Protein AF-A0AAV1QAK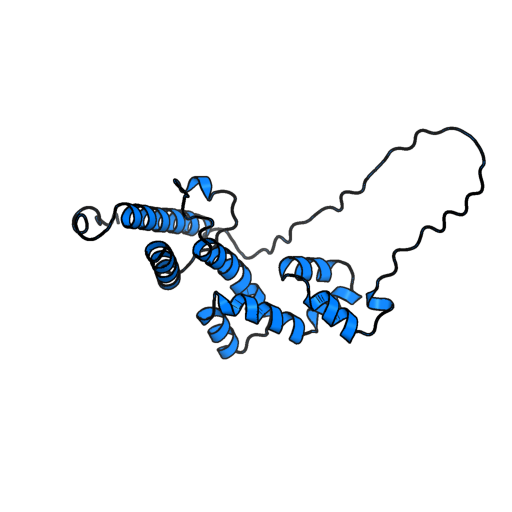5-F1 (afdb_monomer)

Organism: Scomber scombrus (NCBI:txid13677)

pLDDT: mean 75.89, std 22.04, range [30.86, 97.56]

Secondary structure (DSSP, 8-state):
-----SSS-TTTS-HHHHHHHHHHHHHHHHHHHHTTS-----------------PPPP----------------HHHHS-HHHHHHHHHTS-HHHHHHHTTT-HHHHHHHHH-HHHHHHHHHHHHTT-HHHHHHHHHTT--HHHHHHHHHHHHHHHHHHHTTTTTT--SSGGGTTS------HHHHHHHHHHHH--

Solvent-accessible surface area (backbone atoms only — not comparable to full-atom values): 12438 Å² total; per-residue (Å²): 134,87,79,88,79,85,82,85,58,90,87,79,58,55,75,64,54,51,50,49,54,50,49,50,51,50,52,53,51,58,51,55,70,55,63,83,73,65,76,90,71,80,75,68,79,81,73,70,81,83,73,85,80,76,84,79,80,92,83,89,83,94,74,94,71,84,72,76,73,72,72,81,72,60,61,70,81,78,41,60,65,73,58,42,51,52,59,54,56,76,45,53,75,68,55,42,60,50,47,39,68,72,45,69,69,46,23,51,60,57,71,72,32,61,66,54,29,41,58,55,31,54,63,41,29,78,69,33,41,72,62,45,53,47,37,51,73,74,65,52,52,44,55,58,42,31,65,74,43,45,63,54,27,53,44,52,48,37,52,69,70,47,77,55,74,77,65,88,53,71,71,80,52,59,93,56,86,75,65,90,73,55,74,69,57,49,50,54,44,52,49,59,63,70,76,105

Foldseek 3Di:
DDDPPDPDCPPPDDPLLVQLVVLLVVLQVVQVVVVVDDDPPPPPPPPDPPPPDDDDDDDDDDDPDPPPVPPPDDVLVVDDLVVVLVVLLPDAPVVLVVQLPPDVSSVCSSVVDLVSLQSNLVVLCVQVVVQLVVCVVVVH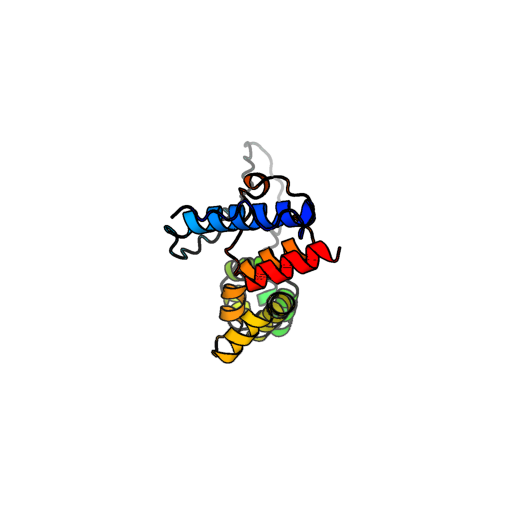RSNVSCVVRVLVSVQLVCLLVCVCLPPNDCVVCPPPSDHNDDPVSSVVSSVSSVVD

Sequence (196 aa):
MNISFHCSLQGIYTPKQWYYMKLFQTVGVIMQHDSARTMPVFVLCKGKPFLISAHHNEDDDDDDDDYDEANPHNFAEALPEEMSVKIFGELDAESLCSASRTCKLWHDIIEESEQLWRSQCLLVRAVCQREVDRDRIDGLSWKVTLVRNYSRSCVKRDWLRGRYSHVSSAEELMGRKMVPLDAETWGEILQAELDR

Structure (mmCIF, N/CA/C/O backbone):
data_AF-A0AAV1QAK5-F1
#
_entry.id   AF-A0AAV1QAK5-F1
#
loop_
_atom_site.group_PDB
_atom_site.id
_atom_site.type_symbol
_atom_site.label_atom_id
_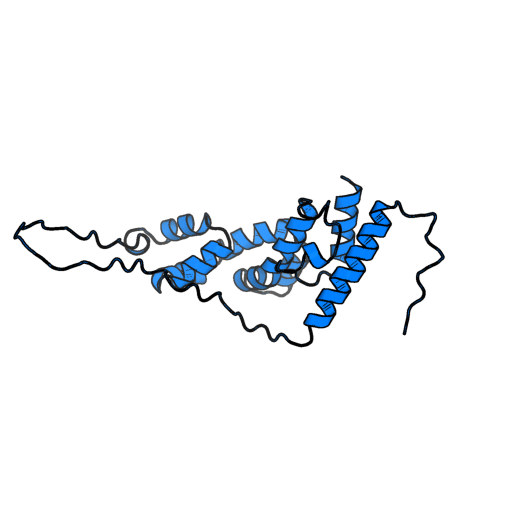atom_site.label_alt_id
_atom_site.label_comp_id
_atom_site.label_asym_id
_atom_site.label_entity_id
_atom_site.label_seq_id
_atom_site.pdbx_PDB_ins_code
_atom_site.Cartn_x
_atom_site.Cartn_y
_atom_site.Cartn_z
_atom_site.occupancy
_atom_site.B_iso_or_equiv
_atom_site.auth_seq_id
_atom_site.auth_comp_id
_atom_site.auth_asym_id
_atom_site.auth_atom_id
_atom_site.pdbx_PDB_model_num
ATOM 1 N N . MET A 1 1 ? 37.004 1.387 -5.568 1.00 31.16 1 MET A N 1
ATOM 2 C CA . MET A 1 1 ? 37.199 0.434 -6.682 1.00 31.16 1 MET A CA 1
ATOM 3 C C . MET A 1 1 ? 36.290 0.860 -7.820 1.00 31.16 1 MET A C 1
ATOM 5 O O . MET A 1 1 ? 35.089 0.652 -7.734 1.00 31.16 1 MET A O 1
ATOM 9 N N . ASN A 1 2 ? 36.852 1.535 -8.826 1.00 34.41 2 ASN A N 1
ATOM 10 C CA . ASN A 1 2 ? 36.159 1.855 -10.074 1.00 34.41 2 ASN A CA 1
ATOM 11 C C . ASN A 1 2 ? 35.976 0.554 -10.853 1.00 34.41 2 ASN A C 1
ATOM 13 O O . ASN A 1 2 ? 36.962 -0.024 -11.309 1.00 34.41 2 ASN A O 1
ATOM 17 N N . ILE A 1 3 ? 34.742 0.070 -10.968 1.00 38.19 3 ILE A N 1
ATOM 18 C CA . ILE A 1 3 ? 34.461 -1.104 -11.788 1.00 38.19 3 ILE A CA 1
ATOM 19 C C . ILE A 1 3 ? 34.268 -0.624 -13.227 1.00 38.19 3 ILE A C 1
ATOM 21 O O . ILE A 1 3 ? 33.241 -0.050 -13.584 1.00 38.19 3 ILE A O 1
ATOM 25 N N . SER A 1 4 ? 35.290 -0.865 -14.047 1.00 36.34 4 SER A N 1
ATOM 26 C CA . SER A 1 4 ? 35.223 -0.832 -15.506 1.00 36.34 4 SER A CA 1
ATOM 27 C C . SER A 1 4 ? 34.161 -1.814 -16.011 1.00 36.34 4 SER A C 1
ATOM 29 O O . SER A 1 4 ? 34.457 -2.974 -16.269 1.00 36.34 4 SER A O 1
ATOM 31 N N . PHE A 1 5 ? 32.927 -1.341 -16.190 1.00 38.19 5 PHE A N 1
ATOM 32 C CA . PHE A 1 5 ? 31.859 -2.033 -16.930 1.00 38.19 5 PHE A CA 1
ATOM 33 C C . PHE A 1 5 ? 31.638 -1.427 -18.328 1.00 38.19 5 PHE A C 1
ATOM 35 O O . PHE A 1 5 ? 30.579 -1.581 -18.926 1.00 38.19 5 PHE A O 1
ATOM 42 N N . HIS A 1 6 ? 32.617 -0.694 -18.866 1.00 41.91 6 HIS A N 1
ATOM 43 C CA . HIS A 1 6 ? 32.361 0.218 -19.984 1.00 41.91 6 HIS A CA 1
ATOM 44 C C . HIS A 1 6 ? 32.554 -0.367 -21.399 1.00 41.91 6 HIS A C 1
ATOM 46 O O . HIS A 1 6 ? 32.398 0.384 -22.355 1.00 41.91 6 HIS A O 1
ATOM 52 N N . CYS A 1 7 ? 32.876 -1.655 -21.604 1.00 37.09 7 CYS A N 1
ATOM 53 C CA . CYS A 1 7 ? 33.295 -2.069 -22.960 1.00 37.09 7 CYS A CA 1
ATOM 54 C C . CYS A 1 7 ? 32.890 -3.447 -23.514 1.00 37.09 7 CYS A C 1
ATOM 56 O O . CYS A 1 7 ? 33.390 -3.790 -24.578 1.00 37.09 7 CYS A O 1
ATOM 58 N N . SER A 1 8 ? 31.978 -4.217 -22.905 1.00 40.03 8 SER A N 1
ATOM 59 C CA . SER A 1 8 ? 31.609 -5.543 -23.471 1.00 40.03 8 SER A CA 1
ATOM 60 C C . SER A 1 8 ? 30.133 -5.758 -23.815 1.00 40.03 8 SER A C 1
ATOM 62 O O . SER A 1 8 ? 29.771 -6.854 -24.224 1.00 40.03 8 SER A O 1
ATOM 64 N N . LEU A 1 9 ? 29.264 -4.746 -23.697 1.00 46.28 9 LEU A N 1
ATOM 65 C CA . LEU A 1 9 ? 27.811 -4.917 -23.902 1.00 46.28 9 LEU A CA 1
ATOM 66 C C . LEU A 1 9 ? 27.212 -4.023 -25.003 1.00 46.28 9 LEU A C 1
ATOM 68 O O . LEU A 1 9 ? 25.993 -3.946 -25.138 1.00 46.28 9 LEU A O 1
ATOM 72 N N . GLN A 1 10 ? 28.045 -3.368 -25.819 1.00 44.81 10 GLN A N 1
ATOM 73 C CA . GLN A 1 10 ? 27.602 -2.433 -26.870 1.00 44.81 10 GLN A CA 1
ATOM 74 C C . GLN A 1 10 ? 26.806 -3.079 -28.025 1.00 44.81 10 GLN A C 1
ATOM 76 O O . GLN A 1 10 ? 26.295 -2.353 -28.869 1.00 44.81 10 GLN A O 1
ATOM 81 N N . GLY A 1 11 ? 26.656 -4.408 -28.059 1.00 43.97 11 GLY A N 1
ATOM 82 C CA . GLY A 1 11 ? 25.864 -5.116 -29.077 1.00 43.97 11 GLY A CA 1
ATOM 83 C C . GLY A 1 11 ? 24.584 -5.798 -28.581 1.00 43.97 11 GLY A C 1
ATOM 84 O O . GLY A 1 11 ? 23.888 -6.392 -29.393 1.00 43.97 11 GLY A O 1
ATOM 85 N N . ILE A 1 12 ? 24.283 -5.767 -27.276 1.00 55.22 12 ILE A N 1
ATOM 86 C CA . ILE A 1 12 ? 23.189 -6.574 -26.689 1.00 55.22 12 ILE A CA 1
ATOM 87 C C . ILE A 1 12 ? 21.988 -5.715 -26.281 1.00 55.22 12 ILE A C 1
ATOM 89 O O . ILE A 1 12 ? 20.862 -6.206 -26.258 1.00 55.22 12 ILE A O 1
ATOM 93 N N . TYR A 1 13 ? 22.207 -4.431 -25.995 1.00 52.78 13 TYR A N 1
ATOM 94 C CA . TYR A 1 13 ? 21.182 -3.566 -25.421 1.00 52.78 13 TYR A CA 1
ATOM 95 C C . TYR A 1 13 ? 20.793 -2.426 -26.359 1.00 52.78 13 TYR A C 1
ATOM 97 O O . TYR A 1 13 ? 21.646 -1.747 -26.930 1.00 52.78 13 TYR A O 1
ATOM 105 N N . THR A 1 14 ? 19.490 -2.182 -26.480 1.00 65.75 14 THR A N 1
ATOM 106 C CA . THR A 1 14 ? 18.950 -1.007 -27.169 1.00 65.75 14 THR A CA 1
ATOM 107 C C . THR A 1 14 ? 19.352 0.284 -26.436 1.00 65.75 14 THR A C 1
ATOM 109 O O . THR A 1 14 ? 19.590 0.264 -25.223 1.00 65.75 14 THR A O 1
ATOM 112 N N . PRO A 1 15 ? 19.382 1.446 -27.117 1.00 60.75 15 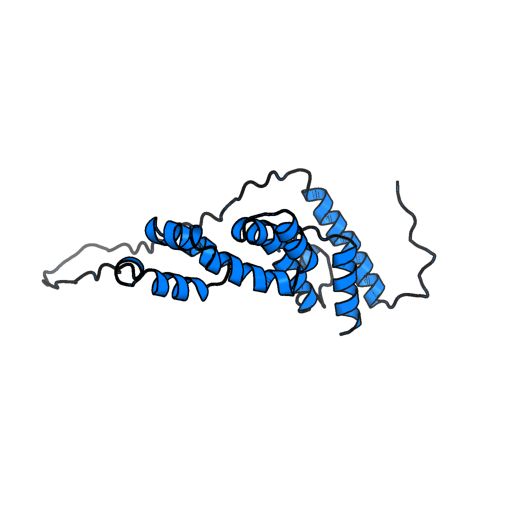PRO A N 1
ATOM 113 C CA . PRO A 1 15 ? 19.663 2.733 -26.473 1.00 60.75 15 PRO A CA 1
ATOM 114 C C . PRO A 1 15 ? 18.756 3.027 -25.267 1.00 60.75 15 PRO A C 1
ATOM 116 O O . PRO A 1 15 ? 19.220 3.571 -24.267 1.00 60.75 15 PRO A O 1
ATOM 119 N N . LYS A 1 16 ? 17.486 2.592 -25.323 1.00 63.09 16 LYS A N 1
ATOM 120 C CA . LYS A 1 16 ? 16.548 2.665 -24.193 1.00 63.09 16 LYS A CA 1
ATOM 121 C C . LYS A 1 16 ? 17.014 1.820 -23.003 1.00 63.09 16 LYS A C 1
ATOM 123 O O . LYS A 1 16 ? 17.050 2.325 -21.887 1.00 63.09 16 LYS A O 1
ATOM 128 N N . GLN A 1 17 ? 17.423 0.570 -23.225 1.00 62.34 17 GLN A N 1
ATOM 129 C CA . GLN A 1 17 ? 17.937 -0.303 -22.158 1.00 62.34 17 GLN A CA 1
ATOM 130 C C . GLN A 1 17 ? 19.176 0.290 -21.481 1.00 62.34 17 GLN A C 1
ATOM 132 O O . GLN A 1 17 ? 19.286 0.263 -20.258 1.00 62.34 17 GLN A O 1
ATOM 137 N N . TRP A 1 18 ? 20.077 0.885 -22.264 1.00 62.16 18 TRP A N 1
ATOM 138 C CA . TRP A 1 18 ? 21.273 1.546 -21.739 1.00 62.16 18 TRP A CA 1
ATOM 139 C C . TRP A 1 18 ? 20.937 2.776 -20.895 1.00 62.16 18 TRP A C 1
ATOM 141 O O . TRP A 1 18 ? 21.516 2.981 -19.826 1.00 62.16 18 TRP A O 1
ATOM 151 N N . TYR A 1 19 ? 19.982 3.579 -21.362 1.00 66.69 19 TYR A N 1
ATOM 152 C CA . TYR A 1 19 ? 19.498 4.746 -20.643 1.00 66.69 19 TYR A CA 1
ATOM 153 C C . TYR A 1 19 ? 18.884 4.354 -19.292 1.00 66.69 19 TYR A C 1
ATOM 155 O O . TYR A 1 19 ? 19.285 4.895 -18.262 1.00 66.69 19 TYR A O 1
ATOM 163 N N . TYR A 1 20 ? 18.012 3.343 -19.269 1.00 67.62 20 TYR A N 1
ATOM 164 C CA . TYR A 1 20 ? 17.417 2.849 -18.028 1.00 67.62 20 TYR A CA 1
ATOM 165 C C . TYR A 1 20 ? 18.439 2.213 -17.094 1.00 67.62 20 TYR A C 1
ATOM 167 O O . TYR A 1 20 ? 18.417 2.516 -15.910 1.00 67.62 20 TYR A O 1
ATOM 175 N N . MET A 1 21 ? 19.393 1.419 -17.590 1.00 66.75 21 MET A N 1
ATOM 176 C CA . MET A 1 21 ? 20.480 0.894 -16.751 1.00 66.75 21 MET A CA 1
ATOM 177 C C . MET A 1 21 ? 21.296 2.012 -16.099 1.00 66.75 21 MET A C 1
ATOM 179 O O . MET A 1 21 ? 21.642 1.917 -14.920 1.00 66.75 21 MET A O 1
ATOM 183 N N . LYS A 1 22 ? 21.566 3.093 -16.838 1.00 67.44 22 LYS A N 1
ATOM 184 C CA . LYS A 1 22 ? 22.267 4.261 -16.304 1.00 67.44 22 LYS A CA 1
ATOM 185 C C . LYS A 1 22 ? 21.398 5.029 -15.310 1.00 67.44 22 LYS A C 1
ATOM 187 O O . LYS A 1 22 ? 21.901 5.427 -14.267 1.00 67.44 22 LYS A O 1
ATOM 192 N N . LEU A 1 23 ? 20.100 5.176 -15.575 1.00 68.56 23 LEU A N 1
ATOM 193 C CA . LEU A 1 23 ? 19.147 5.775 -14.642 1.00 68.56 23 LEU A CA 1
ATOM 194 C C . LEU A 1 23 ? 19.018 4.931 -13.364 1.00 68.56 23 LEU A C 1
ATOM 196 O O . LEU A 1 23 ? 19.054 5.496 -12.281 1.00 68.56 23 LEU A O 1
ATOM 200 N N . PHE A 1 24 ? 18.978 3.598 -13.449 1.00 70.38 24 PHE A N 1
ATOM 201 C CA . PHE A 1 24 ? 18.948 2.697 -12.291 1.00 70.38 24 PHE A CA 1
ATOM 202 C C . PHE A 1 24 ? 20.221 2.781 -11.457 1.00 70.38 24 PHE A C 1
ATOM 204 O O . PHE A 1 24 ? 20.143 2.822 -10.232 1.00 70.38 24 PHE A O 1
ATOM 211 N N . GLN A 1 25 ? 21.391 2.830 -12.098 1.00 64.94 25 GLN A N 1
ATOM 212 C CA . GLN A 1 25 ? 22.656 3.024 -11.392 1.00 64.94 25 GLN A CA 1
ATOM 213 C C . GLN A 1 25 ? 22.697 4.393 -10.717 1.00 64.94 25 GLN A C 1
ATOM 215 O O . GLN A 1 25 ? 23.032 4.475 -9.542 1.00 64.94 25 GLN A O 1
ATOM 220 N N . THR A 1 26 ? 22.301 5.458 -11.414 1.00 66.69 26 THR A N 1
ATOM 221 C CA . THR A 1 26 ? 22.308 6.815 -10.861 1.00 66.69 26 THR A CA 1
ATOM 222 C C . T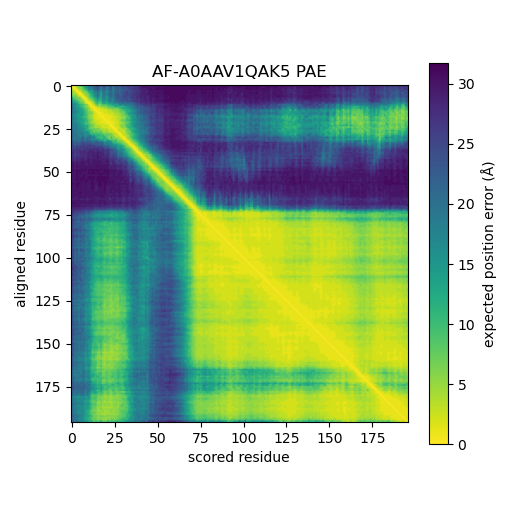HR A 1 26 ? 21.289 6.971 -9.735 1.00 66.69 26 THR A C 1
ATOM 224 O O . THR A 1 26 ? 21.650 7.431 -8.660 1.00 66.69 26 THR A O 1
ATOM 227 N N . VAL A 1 27 ? 20.043 6.528 -9.916 1.00 65.62 27 VAL A N 1
ATOM 228 C CA . VAL A 1 27 ? 19.006 6.559 -8.872 1.00 65.62 27 VAL A CA 1
ATOM 229 C C . VAL A 1 27 ? 19.401 5.660 -7.702 1.00 65.62 27 VAL A C 1
ATOM 231 O O . VAL A 1 27 ? 19.289 6.077 -6.556 1.00 65.62 27 VAL A O 1
ATOM 234 N N . GLY A 1 28 ? 19.936 4.464 -7.956 1.00 60.97 28 GLY A N 1
ATOM 235 C CA . GLY A 1 28 ? 20.437 3.569 -6.912 1.00 60.97 28 GLY A CA 1
ATOM 236 C C . GLY A 1 28 ? 21.589 4.174 -6.103 1.00 60.97 28 GLY A C 1
ATOM 237 O O . GLY A 1 28 ? 21.594 4.068 -4.880 1.00 60.97 28 GLY A O 1
ATOM 238 N N . VAL A 1 29 ? 22.529 4.857 -6.761 1.00 57.22 29 VAL A N 1
ATOM 239 C CA . VAL A 1 29 ? 23.673 5.527 -6.119 1.00 57.22 29 VAL A CA 1
ATOM 240 C C . VAL A 1 29 ? 23.241 6.783 -5.357 1.00 57.22 29 VAL A C 1
ATOM 242 O O . VAL A 1 29 ? 23.659 6.958 -4.213 1.00 57.22 29 VAL A O 1
ATOM 245 N N . ILE A 1 30 ? 22.368 7.619 -5.934 1.00 57.16 30 ILE A N 1
ATOM 246 C CA . ILE A 1 30 ? 21.789 8.789 -5.250 1.00 57.16 30 ILE A CA 1
ATOM 247 C C . ILE A 1 30 ? 21.075 8.339 -3.968 1.00 57.16 30 ILE A C 1
ATOM 249 O O . ILE A 1 30 ? 21.292 8.914 -2.905 1.00 57.16 30 ILE A O 1
ATOM 253 N N . MET A 1 31 ? 20.294 7.258 -4.037 1.00 53.44 31 MET A N 1
ATOM 254 C CA . MET A 1 31 ? 19.533 6.740 -2.894 1.00 53.44 31 MET A CA 1
ATOM 255 C C . MET A 1 31 ? 20.412 6.046 -1.835 1.00 53.44 31 MET A C 1
ATOM 257 O O . MET A 1 31 ? 20.037 5.999 -0.666 1.00 53.44 31 MET A O 1
ATOM 261 N N . GLN A 1 32 ? 21.586 5.516 -2.203 1.00 51.00 32 GLN A N 1
ATOM 262 C CA . GLN A 1 32 ? 22.544 4.934 -1.249 1.00 51.00 32 GLN A CA 1
ATOM 263 C C . GLN A 1 32 ? 23.318 5.999 -0.464 1.00 51.00 32 GLN A C 1
ATOM 265 O O . GLN A 1 32 ? 23.633 5.777 0.706 1.00 51.00 32 GLN A O 1
ATOM 270 N N . HIS A 1 33 ? 23.599 7.156 -1.071 1.00 45.38 33 HIS A N 1
ATOM 271 C CA . HIS A 1 33 ? 24.327 8.242 -0.408 1.00 45.38 33 HIS A CA 1
ATOM 272 C C . HIS A 1 33 ? 23.500 8.940 0.689 1.00 45.38 33 HIS A C 1
ATOM 274 O O . HIS A 1 33 ? 24.076 9.431 1.660 1.00 45.38 33 HIS A O 1
ATOM 280 N N . ASP A 1 34 ? 22.167 8.915 0.583 1.00 44.62 34 ASP A N 1
ATOM 281 C CA . ASP A 1 34 ? 21.245 9.446 1.603 1.00 44.62 34 ASP A CA 1
ATOM 282 C C . ASP A 1 34 ? 20.975 8.458 2.757 1.00 44.62 34 ASP A C 1
ATOM 284 O O . ASP A 1 34 ? 20.594 8.845 3.863 1.00 44.62 34 ASP A O 1
ATOM 288 N N . SER A 1 35 ? 21.240 7.162 2.549 1.00 41.38 35 SER A N 1
ATOM 289 C CA . SER A 1 35 ? 20.903 6.106 3.514 1.00 41.38 35 SER A CA 1
ATOM 290 C C . SER A 1 35 ? 21.790 6.091 4.774 1.00 41.38 35 SER A C 1
ATOM 292 O O . SER A 1 35 ? 21.488 5.363 5.720 1.00 41.38 35 SER A O 1
ATOM 294 N N . ALA A 1 36 ? 22.866 6.888 4.823 1.00 35.94 36 ALA A N 1
ATOM 295 C CA . ALA A 1 36 ? 23.762 6.985 5.983 1.00 35.94 36 ALA A CA 1
ATOM 296 C C . ALA A 1 36 ? 23.269 7.955 7.078 1.00 35.94 36 ALA A C 1
ATOM 298 O O . ALA A 1 36 ? 23.878 8.040 8.147 1.00 35.94 36 ALA A O 1
ATOM 299 N N . ARG A 1 37 ? 22.167 8.682 6.854 1.00 45.22 37 ARG A N 1
ATOM 300 C CA . ARG A 1 37 ? 21.554 9.560 7.862 1.00 45.22 37 ARG A CA 1
ATOM 301 C C . ARG A 1 37 ? 20.036 9.502 7.807 1.00 45.22 37 ARG A C 1
ATOM 303 O O . ARG A 1 37 ? 19.383 10.491 7.495 1.00 45.22 37 ARG A O 1
ATOM 310 N N . THR A 1 38 ? 19.438 8.373 8.167 1.00 37.25 38 THR A N 1
ATOM 311 C CA . THR A 1 38 ? 18.021 8.402 8.553 1.00 37.25 38 THR A CA 1
ATOM 312 C C . THR A 1 38 ? 17.668 7.209 9.430 1.00 37.25 38 THR A C 1
ATOM 314 O O . THR A 1 38 ? 17.390 6.108 8.967 1.00 37.25 38 THR A O 1
ATOM 317 N N . MET A 1 39 ? 17.652 7.447 10.742 1.00 30.86 39 MET A N 1
ATOM 318 C CA . MET A 1 39 ? 16.699 6.759 11.616 1.00 30.86 39 MET A CA 1
ATOM 319 C C . MET A 1 39 ? 15.291 6.982 11.040 1.00 30.86 39 MET A C 1
ATOM 321 O O . MET A 1 39 ? 15.045 8.083 10.538 1.00 30.86 39 MET A O 1
ATOM 325 N N . PRO A 1 40 ? 14.344 6.030 11.125 1.00 38.41 40 PRO A N 1
ATOM 326 C CA . PRO A 1 40 ? 12.963 6.298 10.759 1.00 38.41 40 PRO A CA 1
ATOM 327 C C . PRO A 1 40 ? 12.339 7.161 11.861 1.00 38.41 40 PRO A C 1
ATOM 329 O O . PRO A 1 40 ? 11.550 6.703 12.680 1.00 38.41 40 PRO A O 1
ATOM 332 N N . VAL A 1 41 ? 12.716 8.437 11.907 1.00 33.62 41 VAL A N 1
ATOM 333 C CA . VAL A 1 41 ? 11.877 9.451 12.523 1.00 33.62 41 VAL A CA 1
ATOM 334 C C . VAL A 1 41 ? 10.746 9.637 11.530 1.00 33.62 41 VAL A C 1
ATOM 336 O O . VAL A 1 41 ? 10.918 10.251 10.478 1.00 33.62 41 VAL A O 1
ATOM 339 N N . PHE A 1 42 ? 9.597 9.040 11.837 1.00 37.75 42 PHE A N 1
ATOM 340 C CA . PHE A 1 42 ? 8.343 9.390 11.194 1.00 37.75 42 PHE A CA 1
ATOM 341 C C . PHE A 1 42 ? 8.108 10.883 11.428 1.00 37.75 42 PHE A C 1
ATOM 343 O O . PHE A 1 42 ? 7.523 11.290 12.428 1.00 37.75 42 PHE A O 1
ATOM 350 N N . VAL A 1 43 ? 8.567 11.722 10.503 1.00 37.06 43 VAL A N 1
ATOM 351 C CA . VAL A 1 43 ? 8.045 13.076 10.377 1.00 37.06 43 VAL A CA 1
ATOM 352 C C . VAL A 1 43 ? 6.726 12.926 9.640 1.00 37.06 43 VAL A C 1
ATOM 354 O O . VAL A 1 43 ? 6.629 13.071 8.425 1.00 37.06 43 VAL A O 1
ATOM 357 N N . LEU A 1 44 ? 5.707 12.560 10.416 1.00 45.28 44 LEU A N 1
ATOM 358 C CA . LEU A 1 44 ? 4.328 12.899 10.118 1.00 45.28 44 LEU A CA 1
ATOM 359 C C . LEU A 1 44 ? 4.319 14.385 9.775 1.00 45.28 44 LEU A C 1
ATOM 361 O O . LEU A 1 44 ? 4.681 15.215 10.613 1.00 45.28 44 LEU A O 1
ATOM 365 N N . CYS A 1 45 ? 3.989 14.705 8.525 1.00 33.34 45 CYS A N 1
ATOM 366 C CA . CYS A 1 45 ? 3.825 16.072 8.072 1.00 33.34 45 CYS A CA 1
ATOM 367 C C . CYS A 1 45 ? 2.931 16.796 9.086 1.00 33.34 45 CYS A C 1
ATOM 369 O O . CYS A 1 45 ? 1.744 16.495 9.201 1.00 33.34 45 CYS A O 1
ATOM 371 N N . LYS A 1 46 ? 3.513 17.726 9.854 1.00 39.22 46 LYS A N 1
ATOM 372 C CA . LYS A 1 46 ? 2.759 18.700 10.642 1.00 39.22 46 LYS A CA 1
ATOM 373 C C . LYS A 1 46 ? 2.081 19.634 9.645 1.00 39.22 46 LYS A C 1
ATOM 375 O O . LYS A 1 46 ? 2.582 20.717 9.359 1.00 39.22 46 LYS A O 1
ATOM 380 N N . GLY A 1 47 ? 0.966 19.184 9.082 1.00 33.09 47 GLY A N 1
ATOM 381 C CA . GLY A 1 47 ? -0.008 20.074 8.479 1.00 33.09 47 GLY A CA 1
ATOM 382 C C . GLY A 1 47 ? -0.576 20.924 9.603 1.00 33.09 47 GLY A C 1
ATOM 383 O O . GLY A 1 47 ? -1.355 20.437 10.417 1.00 33.09 47 GLY A O 1
ATOM 384 N N . LYS A 1 48 ? -0.124 22.175 9.700 1.00 37.19 48 LYS A N 1
ATOM 385 C CA . LYS A 1 48 ? -0.868 23.199 10.434 1.00 37.19 48 LYS A CA 1
ATOM 386 C C . LYS A 1 48 ? -2.258 23.283 9.795 1.00 37.19 48 LYS A C 1
ATOM 388 O O . LYS A 1 48 ? -2.313 23.411 8.570 1.00 37.19 48 LYS A O 1
ATOM 393 N N . PRO A 1 49 ? -3.353 23.256 10.567 1.00 34.94 49 PRO A N 1
ATOM 394 C CA . PRO A 1 49 ? -4.628 23.720 10.054 1.00 34.94 49 PRO A CA 1
ATOM 395 C C . PRO A 1 49 ? -4.429 25.173 9.622 1.00 34.94 49 PRO A C 1
ATOM 397 O O . PRO A 1 49 ? -3.985 26.006 10.418 1.00 34.94 49 PRO A O 1
ATOM 400 N N . PHE A 1 50 ? -4.677 25.463 8.348 1.00 32.81 50 PHE A N 1
ATOM 401 C CA . PHE A 1 50 ? -4.783 26.833 7.871 1.00 32.81 50 PHE A CA 1
ATOM 402 C C . PHE A 1 50 ? -6.100 27.367 8.441 1.00 32.81 50 PHE A C 1
ATOM 404 O O . PHE A 1 50 ? -7.163 27.181 7.859 1.00 32.81 50 PHE A O 1
ATOM 411 N N . LEU A 1 51 ? -6.040 27.936 9.647 1.00 37.28 51 LEU A N 1
ATOM 412 C CA . LEU A 1 51 ? -7.132 28.744 10.166 1.00 37.28 51 LEU A CA 1
ATOM 413 C C . LEU A 1 51 ? -7.213 29.981 9.275 1.00 37.28 51 LEU A C 1
ATOM 415 O O . LEU A 1 51 ? -6.270 30.772 9.202 1.00 37.28 51 LEU A O 1
ATOM 419 N N . ILE A 1 52 ? -8.327 30.104 8.562 1.00 37.31 52 ILE A N 1
ATOM 420 C CA . ILE A 1 52 ? -8.738 31.344 7.920 1.00 37.31 52 ILE A CA 1
ATOM 421 C C . ILE A 1 52 ? -8.970 32.334 9.064 1.00 37.31 52 ILE A C 1
ATOM 423 O O . ILE A 1 52 ? -9.973 32.259 9.762 1.00 37.31 52 ILE A O 1
ATOM 427 N N . SER A 1 53 ? -8.002 33.218 9.298 1.00 38.09 53 SER A N 1
ATOM 428 C CA . SER A 1 53 ? -8.213 34.417 10.103 1.00 38.09 53 SER A CA 1
ATOM 429 C C . SER A 1 53 ? -8.641 35.522 9.147 1.00 38.09 53 SER A C 1
ATOM 431 O O . SER A 1 53 ? -7.809 36.095 8.440 1.00 38.09 53 SER A O 1
ATOM 433 N N . ALA A 1 54 ? -9.947 35.766 9.074 1.00 37.59 54 ALA A N 1
ATOM 434 C CA . ALA A 1 54 ? -10.483 36.996 8.520 1.00 37.59 54 ALA A CA 1
ATOM 435 C C . ALA A 1 54 ? -10.663 37.979 9.684 1.00 37.59 54 ALA A C 1
ATOM 437 O O . ALA A 1 54 ? -11.502 37.777 10.559 1.00 37.59 54 ALA A O 1
ATOM 438 N N . HIS A 1 55 ? -9.828 39.017 9.701 1.00 38.44 55 HIS A N 1
ATOM 439 C CA . HIS A 1 55 ? -10.013 40.202 10.531 1.00 38.44 55 HIS A CA 1
ATOM 440 C C . HIS A 1 55 ? -11.393 40.824 10.249 1.00 38.44 55 HIS A C 1
ATOM 442 O O . HIS A 1 55 ? -11.670 41.184 9.106 1.00 38.44 55 HIS A O 1
ATOM 448 N N . HIS A 1 56 ? -12.218 40.980 11.286 1.00 39.50 56 HIS A N 1
ATOM 449 C CA . HIS A 1 56 ? -13.318 41.945 11.302 1.00 39.50 56 HIS A CA 1
ATOM 450 C C . HIS A 1 56 ? -12.760 43.326 11.668 1.00 39.50 56 HIS A C 1
ATOM 452 O O . HIS A 1 56 ? -11.971 43.446 12.608 1.00 39.50 56 HIS A O 1
ATOM 458 N N . ASN A 1 57 ? -13.159 44.343 10.903 1.00 40.69 57 ASN A N 1
ATOM 459 C CA . ASN A 1 57 ? -13.177 45.724 11.370 1.00 40.69 57 ASN A CA 1
ATOM 460 C C . ASN A 1 57 ? -14.451 45.909 12.204 1.00 40.69 57 ASN A C 1
ATOM 462 O O . ASN A 1 57 ? -15.490 45.349 11.858 1.00 40.69 57 ASN A O 1
ATOM 466 N N . GLU A 1 58 ? -14.324 46.658 13.291 1.00 55.66 58 GLU A N 1
ATOM 467 C CA . GLU A 1 58 ? -15.419 47.143 14.130 1.00 55.66 58 GLU A CA 1
ATOM 468 C C . GLU A 1 58 ? -16.268 48.148 13.330 1.00 55.66 58 GLU A C 1
ATOM 470 O O . GLU A 1 58 ? -15.706 48.953 12.583 1.00 55.66 58 GLU A O 1
ATOM 475 N N . ASP A 1 59 ? -17.597 48.027 13.405 1.00 48.84 59 ASP A N 1
ATOM 476 C CA . ASP A 1 59 ? -18.534 49.087 13.824 1.00 48.84 59 ASP A CA 1
ATOM 477 C C . ASP A 1 59 ? -19.970 48.821 13.305 1.00 48.84 59 ASP A C 1
ATOM 479 O O . ASP A 1 59 ? -20.205 48.691 12.103 1.00 48.84 59 ASP A O 1
ATOM 483 N N . ASP A 1 60 ? -20.887 48.807 14.277 1.00 54.72 60 ASP A N 1
ATOM 484 C CA . ASP A 1 60 ? -22.327 49.109 14.254 1.00 54.72 60 ASP A CA 1
ATOM 485 C C . ASP A 1 60 ? -23.410 48.106 13.768 1.00 54.72 60 ASP A C 1
ATOM 487 O O . ASP A 1 60 ? -23.412 47.591 12.652 1.00 54.72 60 ASP A O 1
ATOM 491 N N . ASP A 1 61 ? -24.399 48.010 14.672 1.00 53.88 61 ASP A N 1
ATOM 492 C CA . ASP A 1 61 ? -25.837 47.721 14.558 1.00 53.88 61 ASP A CA 1
ATOM 493 C C . ASP A 1 61 ? -26.383 46.296 14.808 1.00 53.88 61 ASP A C 1
ATOM 495 O O . ASP A 1 61 ? -26.063 45.315 14.141 1.00 53.88 61 ASP A O 1
ATOM 499 N N . ASP A 1 62 ? -27.257 46.253 15.825 1.00 61.16 62 ASP A N 1
ATOM 500 C CA . ASP A 1 62 ? -28.066 45.149 16.340 1.00 61.16 62 ASP A CA 1
ATOM 501 C C . ASP A 1 62 ? -28.877 44.430 15.244 1.00 61.16 62 ASP A C 1
ATOM 503 O O . ASP A 1 62 ? -29.839 44.990 14.717 1.00 61.16 62 ASP A O 1
ATOM 507 N N . ASP A 1 63 ? -28.578 43.153 14.991 1.00 58.12 63 ASP A N 1
ATOM 508 C CA . ASP A 1 63 ? -29.553 42.195 14.462 1.00 58.12 63 ASP A CA 1
ATOM 509 C C . ASP A 1 63 ? -29.351 40.825 15.135 1.00 58.12 63 ASP A C 1
ATOM 511 O O . ASP A 1 63 ? -28.274 40.225 15.125 1.00 58.12 63 ASP A O 1
ATOM 515 N N . ASP A 1 64 ? -30.423 40.385 15.788 1.00 61.62 64 ASP A N 1
ATOM 516 C CA . ASP A 1 64 ? -30.569 39.210 16.648 1.00 61.62 64 ASP A CA 1
ATOM 517 C C . ASP A 1 64 ? -30.719 37.943 15.776 1.00 61.62 64 ASP A C 1
ATOM 519 O O . ASP A 1 64 ? -31.770 37.301 15.750 1.00 61.62 64 ASP A O 1
ATOM 523 N N . ASP A 1 65 ? -29.687 37.615 14.991 1.00 57.59 65 ASP A N 1
ATOM 524 C CA . ASP A 1 65 ? -29.626 36.362 14.232 1.00 57.59 65 ASP A CA 1
ATOM 525 C C . ASP A 1 65 ? -28.956 35.268 15.082 1.00 57.59 65 ASP A C 1
ATOM 527 O O . ASP A 1 65 ? -27.734 35.210 15.250 1.00 57.59 65 ASP A O 1
ATOM 531 N N . ASP A 1 66 ? -29.798 34.376 15.605 1.00 57.81 66 ASP A N 1
ATOM 532 C CA . ASP A 1 66 ? -29.476 33.055 16.153 1.00 57.81 66 ASP A CA 1
ATOM 533 C C . ASP A 1 66 ? -28.813 32.196 15.061 1.00 57.81 66 ASP A C 1
ATOM 535 O O . ASP A 1 66 ? -29.435 31.347 14.417 1.00 57.81 66 ASP A O 1
ATOM 539 N N . TYR A 1 67 ? -27.533 32.458 14.787 1.00 60.19 67 TYR A N 1
ATOM 540 C CA . TYR A 1 67 ? -26.695 31.544 14.027 1.00 60.19 67 TYR A CA 1
ATOM 541 C C . TYR A 1 67 ? -26.486 30.306 14.898 1.00 60.19 67 TYR A C 1
ATOM 543 O O . TYR A 1 67 ? -25.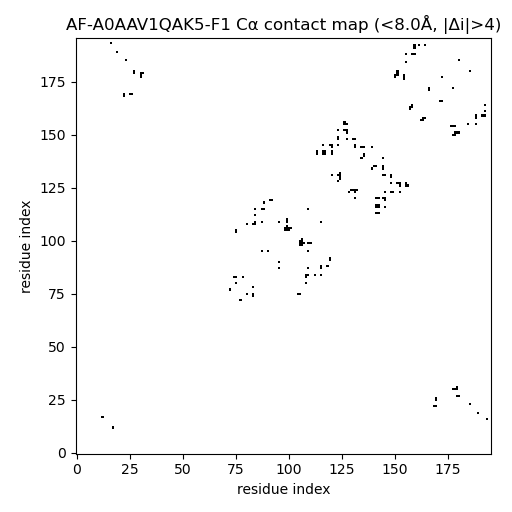556 30.246 15.702 1.00 60.19 67 TYR A O 1
ATOM 551 N N . ASP A 1 68 ? -27.366 29.317 14.727 1.00 56.47 68 ASP A N 1
ATOM 552 C CA . ASP A 1 68 ? -27.135 27.931 15.121 1.00 56.47 68 ASP A CA 1
ATOM 553 C C . ASP A 1 68 ? -25.863 27.474 14.396 1.00 56.47 68 ASP A C 1
ATOM 555 O O . ASP A 1 68 ? -25.880 27.008 13.250 1.00 56.47 68 ASP A O 1
ATOM 559 N N . GLU A 1 69 ? -24.717 27.749 15.021 1.00 55.97 69 GLU A N 1
ATOM 560 C CA . GLU A 1 69 ? -23.404 27.331 14.573 1.00 55.97 69 GLU A CA 1
ATOM 561 C C . GLU A 1 69 ? -23.396 25.814 14.683 1.00 55.97 69 GLU A C 1
ATOM 563 O O . GLU A 1 69 ? -23.053 25.245 15.719 1.00 55.97 69 GLU A O 1
ATOM 568 N N . ALA A 1 70 ? -23.889 25.179 13.615 1.00 58.84 70 ALA A N 1
ATOM 569 C CA . ALA A 1 70 ? -24.097 23.754 13.496 1.00 58.84 70 ALA A CA 1
ATOM 570 C C . ALA A 1 70 ? -22.791 23.056 13.848 1.00 58.84 70 ALA A C 1
ATOM 572 O O . ALA A 1 70 ? -21.890 22.928 13.016 1.00 58.84 70 ALA A O 1
ATOM 573 N N . ASN A 1 71 ? -22.689 22.644 15.110 1.00 60.72 71 ASN A N 1
ATOM 574 C CA . ASN A 1 71 ? -21.535 21.951 15.633 1.00 60.72 71 ASN A CA 1
ATOM 575 C C . ASN A 1 71 ? -21.348 20.727 14.733 1.00 60.72 71 ASN A C 1
ATOM 577 O O . ASN A 1 71 ? -22.255 19.889 14.686 1.00 60.72 71 ASN A O 1
ATOM 581 N N . PRO A 1 72 ? -20.264 20.642 13.940 1.00 65.12 72 PRO A N 1
ATOM 582 C CA . PRO A 1 72 ? -20.135 19.595 12.945 1.00 65.12 72 PRO A CA 1
ATOM 583 C C . PRO A 1 72 ? -20.069 18.254 13.673 1.00 65.12 72 PRO A C 1
ATOM 585 O O . PRO A 1 72 ? -19.035 17.864 14.217 1.00 65.12 72 PRO A O 1
ATOM 588 N N . HIS A 1 73 ? -21.212 17.571 13.727 1.00 78.00 73 HIS A N 1
ATOM 589 C CA . HIS A 1 73 ? -21.354 16.346 14.488 1.00 78.00 73 HIS A CA 1
ATOM 590 C C . HIS A 1 73 ? -20.470 15.267 13.878 1.00 78.00 73 HIS A C 1
ATOM 592 O O . HIS A 1 73 ? -20.546 14.946 12.688 1.00 78.00 73 HIS A O 1
ATOM 598 N N . ASN A 1 74 ? -19.620 14.693 14.722 1.00 88.00 74 ASN A N 1
ATOM 599 C CA . ASN A 1 74 ? -18.779 13.574 14.363 1.00 88.00 74 ASN A CA 1
ATOM 600 C C . ASN A 1 74 ? -19.661 12.371 14.000 1.00 88.00 74 ASN A C 1
ATOM 602 O O . ASN A 1 74 ? -20.316 11.788 14.863 1.00 88.00 74 ASN A O 1
ATOM 606 N N . PHE A 1 75 ? -19.655 11.966 12.727 1.00 92.56 75 PHE A N 1
ATOM 607 C CA . PHE A 1 75 ? -20.494 10.857 12.265 1.00 92.56 75 PHE A CA 1
ATOM 608 C C . PHE A 1 75 ? -20.232 9.560 13.041 1.00 92.56 75 PHE A C 1
ATOM 610 O O . PHE A 1 75 ? -21.149 8.763 13.212 1.00 92.56 75 PHE A O 1
ATOM 617 N N . ALA A 1 76 ? -19.000 9.343 13.517 1.00 92.12 76 ALA A N 1
ATOM 618 C CA . ALA A 1 76 ? -18.628 8.116 14.211 1.00 92.12 76 ALA A CA 1
ATOM 619 C C . ALA A 1 76 ? -19.306 7.991 15.586 1.00 92.12 76 ALA A C 1
ATOM 621 O O . ALA A 1 76 ? -19.372 6.894 16.124 1.00 92.12 76 ALA A O 1
ATOM 622 N N . GLU A 1 77 ? -19.823 9.093 16.138 1.00 92.75 77 GLU A N 1
ATOM 623 C CA . GLU A 1 77 ? -20.623 9.099 17.370 1.00 92.75 77 GLU A CA 1
ATOM 624 C C . GLU A 1 77 ? -22.101 8.789 17.097 1.00 92.75 77 GLU A C 1
ATOM 626 O O . GLU A 1 77 ? -22.803 8.286 17.971 1.00 92.75 77 GLU A O 1
ATOM 631 N N . ALA A 1 78 ? -22.578 9.082 15.884 1.00 92.25 78 ALA A N 1
ATOM 632 C CA . ALA A 1 78 ? -23.970 8.896 15.484 1.00 92.25 78 ALA A CA 1
ATOM 633 C C . ALA A 1 78 ? -24.230 7.546 14.794 1.00 92.25 78 ALA A C 1
ATOM 635 O O . ALA A 1 78 ? -25.359 7.053 14.802 1.00 92.25 78 ALA A O 1
ATOM 636 N N . LEU A 1 79 ? -23.210 6.959 14.162 1.00 94.19 79 LEU A N 1
ATOM 637 C CA . LEU A 1 79 ? -23.321 5.711 13.412 1.00 94.19 79 LEU A CA 1
ATOM 638 C C . LEU A 1 79 ? -22.839 4.505 14.231 1.00 94.19 79 LEU A C 1
ATOM 640 O O . LEU A 1 79 ? -21.873 4.623 14.983 1.00 94.19 79 LEU A O 1
ATOM 644 N N . PRO A 1 80 ? -23.437 3.313 14.023 1.00 95.44 80 PRO A N 1
ATOM 645 C CA . PRO A 1 80 ? -22.841 2.061 14.475 1.00 95.44 80 PRO A CA 1
ATOM 646 C C . PRO A 1 80 ? -21.409 1.908 13.953 1.00 95.44 80 PRO A C 1
ATOM 648 O O . PRO A 1 80 ? -21.103 2.302 12.821 1.00 95.44 80 PRO A O 1
ATOM 651 N N . GLU A 1 81 ? -20.545 1.293 14.757 1.00 94.50 81 GLU A N 1
ATOM 652 C CA . GLU A 1 81 ? -19.119 1.151 14.457 1.00 94.50 81 GLU A CA 1
ATOM 653 C C . GLU A 1 81 ? -18.873 0.471 13.104 1.00 94.50 81 GLU A C 1
ATOM 655 O O . GLU A 1 81 ? -18.021 0.908 12.333 1.00 94.50 81 GLU A O 1
ATOM 660 N N . GLU A 1 82 ? -19.678 -0.529 12.738 1.00 95.44 82 GLU A N 1
ATOM 661 C CA . GLU A 1 82 ? -19.540 -1.251 11.472 1.00 95.44 82 GLU A CA 1
ATOM 662 C C . GLU A 1 82 ? -19.738 -0.339 10.255 1.00 95.44 82 GLU A C 1
ATOM 664 O O . GLU A 1 82 ? -19.141 -0.561 9.198 1.00 95.44 82 GLU A O 1
ATOM 669 N N . MET A 1 83 ? -20.580 0.690 10.383 1.00 96.56 83 MET A N 1
ATOM 670 C CA . MET A 1 83 ? -20.792 1.679 9.325 1.00 96.56 83 MET A CA 1
ATOM 671 C C . MET A 1 83 ? -19.627 2.664 9.263 1.00 96.56 83 MET A C 1
ATOM 673 O O . MET A 1 83 ? -19.170 2.985 8.167 1.00 96.56 83 MET A O 1
ATOM 677 N N . SER A 1 84 ? -19.084 3.063 10.414 1.00 96.38 84 SER A N 1
ATOM 678 C CA . SER A 1 84 ? -17.862 3.868 10.486 1.00 96.38 84 SER A CA 1
ATOM 679 C C . SER A 1 84 ? -16.671 3.144 9.853 1.00 96.38 84 SER A C 1
ATOM 681 O O . SER A 1 84 ? -15.969 3.720 9.024 1.00 96.38 84 SER A O 1
ATOM 683 N N . VAL A 1 85 ? -16.500 1.849 10.140 1.00 96.31 85 VAL A N 1
ATOM 684 C CA . VAL A 1 85 ? -15.482 0.995 9.510 1.00 96.31 85 VAL A CA 1
ATOM 685 C C . VAL A 1 85 ? -15.673 0.930 7.994 1.00 96.31 85 VAL A C 1
ATOM 687 O O . VAL A 1 85 ? -14.698 1.047 7.260 1.00 96.31 85 VAL A O 1
ATOM 690 N N . LYS A 1 86 ? -16.904 0.801 7.485 1.00 95.81 86 LYS A N 1
ATOM 691 C CA . LYS A 1 86 ? -17.145 0.836 6.030 1.00 95.81 86 LYS A CA 1
ATOM 692 C C . LYS A 1 86 ? -16.738 2.167 5.406 1.00 95.81 86 LYS A C 1
ATOM 694 O O . LYS A 1 86 ? -16.077 2.156 4.377 1.00 95.81 86 LYS A O 1
ATOM 699 N N . ILE A 1 87 ? -17.081 3.290 6.039 1.00 96.38 87 ILE A N 1
ATOM 700 C CA . ILE A 1 87 ? -16.704 4.628 5.559 1.00 96.38 87 ILE A CA 1
ATOM 701 C C . ILE A 1 87 ? -15.179 4.771 5.516 1.00 96.38 87 ILE A C 1
ATOM 703 O O . ILE A 1 87 ? -14.626 5.175 4.495 1.00 96.38 87 ILE A O 1
ATOM 707 N N . PHE A 1 88 ? -14.481 4.383 6.586 1.00 96.75 88 PHE A N 1
ATOM 708 C CA . PHE A 1 88 ? -13.017 4.390 6.601 1.00 96.75 88 PHE A CA 1
ATOM 709 C C . PHE A 1 88 ? -12.407 3.415 5.585 1.00 96.75 88 PHE A C 1
ATOM 711 O O . PHE A 1 88 ? -11.312 3.662 5.084 1.00 96.75 88 PHE A O 1
ATOM 718 N N . GLY A 1 89 ? -13.117 2.340 5.239 1.00 94.94 89 GLY A N 1
ATOM 719 C CA . GLY A 1 89 ? -12.708 1.365 4.228 1.00 94.94 89 GLY A CA 1
ATOM 720 C C . GLY A 1 89 ? -12.610 1.925 2.810 1.00 94.94 89 GLY A C 1
ATOM 721 O O . GLY A 1 89 ? -11.846 1.383 2.013 1.00 94.94 89 GLY A O 1
ATOM 722 N N . GLU A 1 90 ? -13.313 3.020 2.516 1.00 95.38 90 GLU A N 1
ATOM 723 C CA . GLU A 1 90 ? -13.262 3.708 1.219 1.00 95.38 90 GLU A CA 1
ATOM 724 C C . GLU A 1 90 ? -12.050 4.647 1.083 1.00 95.38 90 GLU A C 1
ATOM 726 O O . GLU A 1 90 ? -11.740 5.120 -0.013 1.00 95.38 90 GLU A O 1
ATOM 731 N N . LEU A 1 91 ? -11.345 4.935 2.182 1.00 94.44 91 LEU A N 1
ATOM 732 C CA . LEU A 1 91 ? -10.176 5.809 2.172 1.00 94.44 91 LEU A CA 1
ATOM 733 C C . LEU A 1 91 ? -8.938 5.080 1.642 1.00 94.44 91 LEU A C 1
ATOM 735 O O . LEU A 1 91 ? -8.729 3.889 1.881 1.00 94.44 91 LEU A O 1
ATOM 739 N N . ASP A 1 92 ? -8.055 5.815 0.967 1.00 91.88 92 ASP A N 1
ATOM 740 C CA . ASP A 1 92 ? -6.710 5.320 0.693 1.00 91.88 92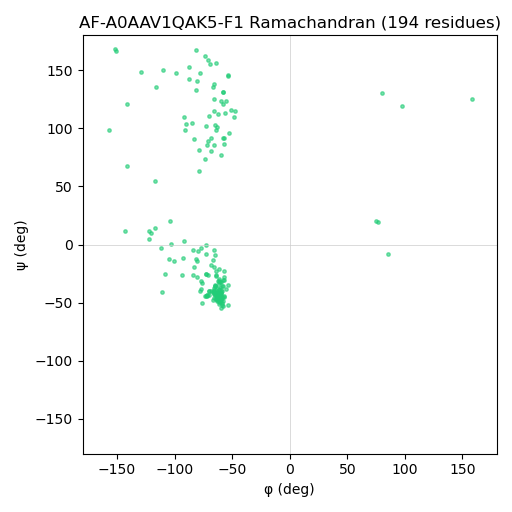 ASP A CA 1
ATOM 741 C C . ASP A 1 92 ? -5.853 5.334 1.970 1.00 91.88 92 ASP A C 1
ATOM 743 O O . ASP A 1 92 ? -6.165 6.006 2.954 1.00 91.88 92 ASP A O 1
ATOM 747 N N . ALA A 1 93 ? -4.748 4.586 1.975 1.00 91.00 93 ALA A N 1
ATOM 748 C CA . ALA A 1 93 ? -3.921 4.439 3.173 1.00 91.00 93 ALA A CA 1
ATOM 749 C C . ALA A 1 93 ? -3.397 5.781 3.732 1.00 91.00 93 ALA A C 1
ATOM 751 O O . ALA A 1 93 ? -3.215 5.903 4.943 1.00 91.00 93 ALA A O 1
ATOM 752 N N . GLU A 1 94 ? -3.167 6.793 2.886 1.00 91.25 94 GLU A N 1
ATOM 753 C CA . GLU A 1 94 ? -2.729 8.123 3.330 1.00 91.25 94 GLU A CA 1
ATOM 754 C C . GLU A 1 94 ? -3.860 8.912 4.002 1.00 91.25 94 GLU A C 1
ATOM 756 O O . GLU A 1 94 ? -3.660 9.479 5.086 1.00 91.25 94 GLU A O 1
ATOM 761 N N . SER A 1 95 ? -5.058 8.899 3.412 1.00 94.88 95 SER A N 1
ATOM 762 C CA . SER A 1 95 ? -6.241 9.511 4.019 1.00 94.88 95 SER A CA 1
ATOM 763 C C . SER A 1 95 ? -6.647 8.783 5.294 1.00 94.88 95 SER A C 1
ATOM 765 O O . SER A 1 95 ? -6.971 9.441 6.275 1.00 94.88 95 SER A O 1
ATOM 767 N N . LEU A 1 96 ? -6.531 7.453 5.345 1.00 94.38 96 LEU A N 1
ATOM 768 C CA . LEU A 1 96 ? -6.802 6.654 6.541 1.00 94.38 96 LEU A CA 1
ATOM 769 C C . LEU A 1 96 ? -5.833 6.997 7.683 1.00 94.38 96 LEU A C 1
ATOM 771 O O . LEU A 1 96 ? -6.257 7.227 8.813 1.00 94.38 96 LEU A O 1
ATOM 775 N N . CYS A 1 97 ? -4.534 7.129 7.379 1.00 91.88 97 CYS A N 1
ATOM 776 C CA . CYS A 1 97 ? -3.544 7.617 8.345 1.00 91.88 97 CYS A CA 1
ATOM 777 C C . CYS A 1 97 ? -3.862 9.031 8.840 1.00 91.88 97 CYS A C 1
ATOM 779 O O . CYS A 1 97 ? -3.474 9.397 9.946 1.00 91.88 97 CYS A O 1
ATOM 781 N N . SER A 1 98 ? -4.467 9.867 7.998 1.00 95.31 98 SER A N 1
ATOM 782 C CA . SER A 1 98 ? -4.843 11.232 8.371 1.00 95.31 98 SER A CA 1
ATOM 783 C C . SER A 1 98 ? -6.116 11.256 9.210 1.00 95.31 98 SER A C 1
ATOM 785 O O . SER A 1 98 ? -6.154 11.966 10.212 1.00 95.31 98 SER A O 1
ATOM 787 N N . ALA A 1 99 ? -7.093 10.416 8.868 1.00 96.25 99 ALA A N 1
ATOM 788 C CA . ALA A 1 99 ? -8.313 10.191 9.628 1.00 96.25 99 ALA A CA 1
ATOM 789 C C . ALA A 1 99 ? -8.012 9.670 11.041 1.00 96.25 99 ALA A C 1
ATOM 791 O O . ALA A 1 99 ? -8.563 10.190 12.002 1.00 96.25 99 ALA A O 1
ATOM 792 N N . SER A 1 100 ? -7.061 8.747 11.220 1.00 95.56 100 SER A N 1
ATOM 793 C CA . SER A 1 100 ? -6.708 8.250 12.563 1.00 95.56 100 SER A CA 1
ATOM 794 C C . SER A 1 100 ? -6.093 9.307 13.489 1.00 95.56 100 SER A C 1
ATOM 796 O O . SER A 1 100 ? -5.913 9.059 14.677 1.00 95.56 100 SER A O 1
ATOM 798 N N . ARG A 1 101 ? -5.765 10.501 12.977 1.00 95.62 101 ARG A N 1
ATOM 799 C CA . ARG A 1 101 ? -5.208 11.616 13.760 1.00 95.62 101 ARG A CA 1
ATOM 800 C C . ARG A 1 101 ? -6.226 12.712 14.074 1.00 95.62 101 ARG A C 1
ATOM 802 O O . ARG A 1 101 ? -5.838 13.704 14.687 1.00 95.62 101 ARG A O 1
ATOM 809 N N . THR A 1 102 ? -7.480 12.583 13.642 1.00 95.12 102 THR A N 1
ATOM 810 C CA . THR A 1 102 ? -8.493 13.638 13.817 1.00 95.12 102 THR A CA 1
ATOM 811 C C . THR A 1 102 ? -9.019 13.686 15.250 1.00 95.12 102 THR A C 1
ATOM 813 O O . THR A 1 102 ? -9.008 14.747 15.869 1.00 95.12 102 THR A O 1
ATOM 816 N N . CYS A 1 103 ? -9.441 12.548 15.805 1.00 94.62 103 CYS A N 1
ATOM 817 C CA . CYS A 1 103 ? -9.920 12.425 17.180 1.00 94.62 103 CYS A CA 1
ATOM 818 C C . CYS A 1 103 ? -9.679 11.013 17.738 1.00 94.62 103 CYS A C 1
ATOM 820 O O . CYS A 1 103 ? -9.353 10.085 16.998 1.00 94.62 103 CYS A O 1
ATOM 822 N N . LYS A 1 104 ? -9.854 10.847 19.059 1.00 95.88 104 LYS A N 1
ATOM 823 C CA . LYS A 1 104 ? -9.641 9.560 19.748 1.00 95.88 104 LYS A CA 1
ATOM 824 C C . LYS A 1 104 ? -10.570 8.460 19.236 1.00 95.88 104 LYS A C 1
ATOM 826 O O . LYS A 1 104 ? -10.108 7.367 18.961 1.00 95.88 104 LYS A O 1
ATOM 831 N N . LEU A 1 105 ? -11.848 8.773 19.029 1.00 96.06 105 LEU A N 1
ATOM 832 C CA . LEU A 1 105 ? -12.812 7.786 18.546 1.00 96.06 105 LEU A CA 1
ATOM 833 C C . LEU A 1 105 ? -12.423 7.237 17.165 1.00 96.06 105 LEU A C 1
ATOM 835 O O . LEU A 1 105 ? -12.448 6.032 16.949 1.00 96.06 105 LEU A O 1
ATOM 839 N N . TRP A 1 106 ? -12.027 8.109 16.234 1.00 97.19 106 TRP A N 1
ATOM 840 C CA . TRP A 1 106 ? -11.588 7.676 14.903 1.00 97.19 106 TRP A CA 1
ATOM 841 C C . TRP A 1 106 ? -10.296 6.879 14.973 1.00 97.19 106 TRP A C 1
ATOM 843 O O . TRP A 1 106 ? -10.162 5.878 14.276 1.00 97.19 106 TRP A O 1
ATOM 853 N N . HIS A 1 107 ? -9.358 7.324 15.810 1.00 96.88 107 HIS A N 1
ATOM 854 C CA . HIS A 1 107 ? -8.131 6.590 16.069 1.00 96.88 107 HIS A CA 1
ATOM 855 C C . HIS A 1 107 ? -8.442 5.157 16.503 1.00 96.88 107 HIS A C 1
ATOM 857 O O . HIS A 1 107 ? -7.950 4.234 15.868 1.00 96.88 107 HIS A O 1
ATOM 863 N N . ASP A 1 108 ? -9.293 4.973 17.510 1.00 96.50 108 ASP A N 1
ATOM 864 C CA . ASP A 1 108 ? -9.571 3.659 18.091 1.00 96.50 108 ASP A CA 1
ATOM 865 C C . ASP A 1 108 ? -10.284 2.742 17.079 1.00 96.50 108 ASP A C 1
ATOM 867 O O . ASP A 1 108 ? -9.815 1.634 16.825 1.00 96.50 108 ASP A O 1
ATOM 871 N N . ILE A 1 109 ? -11.308 3.245 16.372 1.00 96.62 109 ILE A N 1
ATOM 872 C CA . ILE A 1 109 ? -12.006 2.488 15.313 1.00 96.62 109 ILE A CA 1
ATOM 873 C C . ILE A 1 109 ? -11.043 2.055 14.195 1.00 96.62 109 ILE A C 1
ATOM 875 O O . ILE A 1 109 ? -11.098 0.924 13.707 1.00 96.62 109 ILE A O 1
ATOM 879 N N . ILE A 1 110 ? -10.170 2.959 13.738 1.00 96.62 110 ILE A N 1
ATOM 880 C CA . ILE A 1 110 ? -9.250 2.677 12.629 1.00 96.62 110 ILE A CA 1
ATOM 881 C C . ILE A 1 110 ? -8.136 1.727 13.077 1.00 96.62 110 ILE A C 1
ATOM 883 O O . ILE A 1 110 ? -7.790 0.794 12.354 1.00 96.62 110 ILE A O 1
ATOM 887 N N . GLU A 1 111 ? -7.553 1.964 14.249 1.00 94.31 111 GLU A N 1
ATOM 888 C CA . GLU A 1 111 ? -6.401 1.219 14.750 1.00 94.31 111 GLU A CA 1
ATOM 889 C C . GLU A 1 111 ? -6.742 -0.217 15.130 1.00 94.31 111 GLU A C 1
ATOM 891 O O . GLU A 1 111 ? -5.975 -1.125 14.806 1.00 94.31 111 GLU A O 1
ATOM 896 N N . GLU A 1 112 ? -7.902 -0.440 15.744 1.00 93.69 112 GLU A N 1
ATOM 897 C CA . GLU A 1 112 ? -8.321 -1.765 16.207 1.00 93.69 112 GLU A CA 1
ATOM 898 C C . GLU A 1 112 ? -8.897 -2.640 15.079 1.00 93.69 112 GLU A C 1
ATOM 900 O O . GLU A 1 112 ? -8.988 -3.866 15.201 1.00 93.69 112 GLU A O 1
ATOM 905 N N . SER A 1 113 ? -9.228 -2.046 13.929 1.00 95.06 113 SER A N 1
ATOM 906 C CA . SER A 1 113 ? -9.826 -2.767 12.807 1.00 95.06 113 SER A CA 1
ATOM 907 C C . SER A 1 113 ? -8.792 -3.477 11.925 1.00 95.06 113 SER A C 1
ATOM 909 O O . SER A 1 113 ? -8.324 -2.972 10.901 1.00 95.06 113 SER A O 1
ATOM 911 N N . GLU A 1 114 ? -8.502 -4.740 12.247 1.00 93.44 114 GLU A N 1
ATOM 912 C CA . GLU A 1 114 ? -7.662 -5.610 11.405 1.00 93.44 114 GLU A CA 1
ATOM 913 C C . GLU A 1 114 ? -8.208 -5.771 9.972 1.00 93.44 114 GLU A C 1
ATOM 915 O O . GLU A 1 114 ? -7.440 -5.986 9.031 1.00 93.44 114 GLU A O 1
ATOM 920 N N . GLN A 1 115 ? -9.527 -5.659 9.775 1.00 93.38 115 GLN A N 1
ATOM 921 C CA . GLN A 1 115 ? -10.143 -5.760 8.448 1.00 93.38 115 GLN A CA 1
ATOM 922 C C . GLN A 1 115 ? -9.784 -4.570 7.549 1.00 93.38 115 GLN A C 1
ATOM 924 O O . GLN A 1 115 ? -9.490 -4.787 6.369 1.00 93.38 115 GLN A O 1
ATOM 929 N N . LEU A 1 116 ? -9.744 -3.350 8.101 1.00 95.00 116 LEU A N 1
ATOM 930 C CA . LEU A 1 116 ? -9.307 -2.150 7.376 1.00 95.00 116 LEU A CA 1
ATOM 931 C C . LEU A 1 116 ? -7.857 -2.281 6.923 1.00 95.00 116 LEU A C 1
ATOM 933 O O . LEU A 1 116 ? -7.535 -2.108 5.749 1.00 95.00 116 LEU A O 1
ATOM 937 N N . TRP A 1 117 ? -6.967 -2.661 7.836 1.00 95.06 117 TRP A N 1
ATOM 938 C CA . TRP A 1 117 ? -5.556 -2.817 7.493 1.00 95.06 117 TRP A CA 1
ATOM 939 C C . TRP A 1 117 ? -5.324 -3.947 6.491 1.00 95.06 117 TRP A C 1
ATOM 941 O O . TRP A 1 117 ? -4.477 -3.833 5.598 1.00 95.06 117 TRP A O 1
ATOM 951 N N . ARG A 1 118 ? -6.101 -5.031 6.598 1.00 95.38 118 ARG A N 1
ATOM 952 C CA . ARG A 1 118 ? -6.054 -6.145 5.653 1.00 95.38 118 ARG A CA 1
ATOM 953 C C . ARG A 1 118 ? -6.465 -5.721 4.246 1.00 95.38 118 ARG A C 1
ATOM 955 O O . ARG A 1 118 ? -5.763 -6.085 3.304 1.00 95.38 118 ARG A O 1
ATOM 962 N N . SER A 1 119 ? -7.566 -4.986 4.076 1.00 94.38 119 SER A N 1
ATOM 963 C CA . SER A 1 119 ? -8.027 -4.565 2.743 1.00 94.38 119 SER A CA 1
ATOM 964 C C . SER A 1 119 ? -6.982 -3.685 2.048 1.00 94.38 119 SER A C 1
ATOM 966 O O . SER A 1 119 ? -6.613 -3.949 0.902 1.00 94.38 119 SER A O 1
ATOM 968 N N . GLN A 1 120 ? -6.395 -2.736 2.779 1.00 93.75 120 GLN A N 1
ATOM 969 C CA . GLN A 1 120 ? -5.313 -1.884 2.281 1.00 93.75 120 GLN A CA 1
ATOM 970 C C . GLN A 1 120 ? -4.051 -2.692 1.941 1.00 93.75 120 GLN A C 1
ATOM 972 O O . GLN A 1 120 ? -3.408 -2.463 0.912 1.00 93.75 120 GLN A O 1
ATOM 977 N N . CYS A 1 121 ? -3.712 -3.701 2.750 1.00 95.31 121 CYS A N 1
ATOM 978 C CA . CYS A 1 121 ? -2.610 -4.613 2.444 1.00 95.31 121 CYS A CA 1
ATOM 979 C C . CYS A 1 121 ? -2.815 -5.380 1.140 1.00 95.31 121 CYS A C 1
ATOM 981 O O . CYS A 1 121 ? -1.842 -5.612 0.427 1.00 95.31 121 CYS A O 1
ATOM 983 N N . LEU A 1 122 ? -4.046 -5.773 0.801 1.00 94.50 122 LEU A N 1
ATOM 984 C CA . LEU A 1 122 ? -4.316 -6.480 -0.453 1.00 94.50 122 LEU A CA 1
ATOM 985 C C . LEU A 1 122 ? -4.024 -5.604 -1.679 1.00 94.50 122 LEU A C 1
ATOM 987 O O . LEU A 1 122 ? -3.497 -6.109 -2.671 1.00 94.50 122 LEU A O 1
ATOM 991 N N . LEU A 1 123 ? -4.272 -4.294 -1.593 1.00 94.00 123 LEU A N 1
ATOM 992 C CA . LEU A 1 123 ? -3.907 -3.343 -2.649 1.00 94.00 123 LEU A CA 1
ATOM 993 C C . LEU A 1 123 ? -2.386 -3.242 -2.815 1.00 94.00 123 LEU A C 1
ATOM 995 O O . LEU A 1 123 ? -1.874 -3.260 -3.934 1.00 94.00 123 LEU A O 1
ATOM 999 N N . VAL A 1 124 ? -1.651 -3.184 -1.702 1.00 95.25 124 VAL A N 1
ATOM 1000 C CA . VAL A 1 124 ? -0.180 -3.178 -1.706 1.00 95.25 124 VAL A CA 1
ATOM 1001 C C . VAL A 1 124 ? 0.383 -4.500 -2.231 1.00 95.25 124 VAL A C 1
ATOM 1003 O O . VAL A 1 124 ? 1.329 -4.493 -3.022 1.00 95.25 124 VAL A O 1
ATOM 1006 N N . ARG A 1 125 ? -0.232 -5.628 -1.862 1.00 96.25 125 ARG A N 1
ATOM 1007 C CA . ARG A 1 125 ? 0.143 -6.983 -2.287 1.00 96.25 125 ARG A CA 1
ATOM 1008 C C . ARG A 1 125 ? 0.033 -7.183 -3.794 1.00 96.25 125 ARG A C 1
ATOM 1010 O O . ARG A 1 125 ? 0.836 -7.921 -4.348 1.00 96.25 125 ARG A O 1
ATOM 1017 N N . ALA A 1 126 ? -0.900 -6.510 -4.467 1.00 95.75 126 ALA A N 1
ATOM 1018 C CA . ALA A 1 126 ? -1.011 -6.570 -5.926 1.00 95.75 126 ALA A CA 1
ATOM 1019 C C . ALA A 1 126 ? 0.251 -6.053 -6.650 1.00 95.75 126 ALA A C 1
ATOM 1021 O O . ALA A 1 126 ? 0.477 -6.386 -7.808 1.00 95.75 126 ALA A O 1
ATOM 1022 N N . VAL A 1 127 ? 1.076 -5.248 -5.971 1.00 95.25 127 VAL A N 1
ATOM 1023 C CA . VAL A 1 127 ? 2.315 -4.667 -6.512 1.00 95.25 127 VAL A CA 1
ATOM 1024 C C . VAL A 1 127 ? 3.562 -5.270 -5.849 1.00 95.25 127 VAL A C 1
ATOM 1026 O O . VAL A 1 127 ? 4.557 -5.553 -6.515 1.00 95.25 127 VAL A O 1
ATOM 1029 N N . CYS A 1 128 ? 3.519 -5.478 -4.534 1.00 95.31 128 CYS A N 1
ATOM 1030 C CA . CYS A 1 128 ? 4.613 -5.985 -3.701 1.00 95.31 128 CYS A CA 1
ATOM 1031 C C . CYS A 1 128 ? 4.241 -7.333 -3.075 1.00 95.31 128 CYS A C 1
ATOM 1033 O O . CYS A 1 128 ? 4.244 -7.490 -1.854 1.00 95.31 128 CYS A O 1
ATOM 1035 N N . GLN A 1 129 ? 3.856 -8.300 -3.912 1.00 95.94 129 GLN A N 1
ATOM 1036 C CA . GLN A 1 129 ? 3.367 -9.592 -3.436 1.00 95.94 129 GLN A CA 1
ATOM 1037 C C . GLN A 1 129 ? 4.400 -10.306 -2.560 1.00 95.94 129 GLN A C 1
ATOM 1039 O O . GLN A 1 129 ? 4.076 -10.743 -1.461 1.00 95.94 129 GLN A O 1
ATOM 1044 N N . ARG A 1 130 ? 5.648 -10.386 -3.033 1.00 95.50 130 ARG A N 1
ATOM 1045 C CA . ARG A 1 130 ? 6.747 -11.091 -2.363 1.00 95.50 130 ARG A CA 1
ATOM 1046 C C . ARG A 1 130 ? 7.044 -10.517 -0.979 1.00 95.50 130 ARG A C 1
ATOM 1048 O O . ARG A 1 130 ? 7.279 -11.274 -0.041 1.00 95.50 130 ARG A O 1
ATOM 1055 N N . GLU A 1 131 ? 7.057 -9.194 -0.850 1.00 95.00 131 GLU A N 1
ATOM 1056 C CA . GLU A 1 131 ? 7.334 -8.525 0.418 1.00 95.00 131 GLU A CA 1
ATOM 1057 C C . GLU A 1 131 ? 6.173 -8.680 1.403 1.00 95.00 131 GLU A C 1
ATOM 1059 O O . GLU A 1 131 ? 6.397 -9.033 2.559 1.00 95.00 131 GLU A O 1
ATOM 1064 N N . VAL A 1 132 ? 4.932 -8.504 0.935 1.00 96.62 132 VAL A N 1
ATOM 1065 C CA . VAL A 1 132 ? 3.746 -8.697 1.778 1.00 96.62 132 VAL A CA 1
ATOM 1066 C C . VAL A 1 132 ? 3.642 -10.145 2.244 1.00 96.62 132 VAL A C 1
ATOM 1068 O O . VAL A 1 132 ? 3.467 -10.379 3.435 1.00 96.62 132 VAL A O 1
ATOM 1071 N N . ASP A 1 133 ? 3.780 -11.118 1.340 1.00 97.25 133 ASP A N 1
ATOM 1072 C CA . ASP A 1 133 ? 3.666 -12.542 1.674 1.00 97.25 133 ASP A CA 1
ATOM 1073 C C . ASP A 1 133 ? 4.737 -12.965 2.687 1.00 97.25 133 ASP A C 1
ATOM 1075 O O . ASP A 1 133 ? 4.429 -13.702 3.623 1.00 97.25 133 ASP A O 1
ATOM 1079 N N . ARG A 1 134 ? 5.964 -12.437 2.572 1.00 96.88 134 ARG A N 1
ATOM 1080 C CA . ARG A 1 134 ? 7.023 -12.651 3.568 1.00 96.88 134 ARG A CA 1
ATOM 1081 C C . ARG A 1 134 ? 6.638 -12.102 4.939 1.00 96.88 134 ARG A C 1
ATOM 1083 O O . ARG A 1 134 ? 6.673 -12.846 5.908 1.00 96.88 134 ARG A O 1
ATOM 1090 N N . ASP A 1 135 ? 6.200 -10.848 5.013 1.00 97.12 135 ASP A N 1
ATOM 1091 C CA . ASP A 1 135 ? 5.770 -10.232 6.273 1.00 97.12 135 ASP A CA 1
ATOM 1092 C C . ASP A 1 135 ? 4.598 -10.994 6.924 1.00 97.12 135 ASP A C 1
ATOM 1094 O O . ASP A 1 135 ? 4.484 -11.037 8.15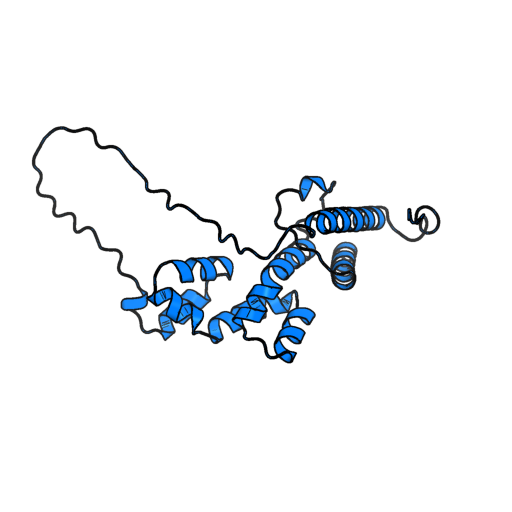1 1.00 97.12 135 ASP A O 1
ATOM 1098 N N . ARG A 1 136 ? 3.719 -11.607 6.114 1.00 95.88 136 ARG A N 1
ATOM 1099 C CA . ARG A 1 136 ? 2.641 -12.473 6.615 1.00 95.88 136 ARG A CA 1
ATOM 1100 C C . ARG A 1 136 ? 3.173 -13.786 7.180 1.00 95.88 136 ARG A C 1
ATOM 1102 O O . ARG A 1 136 ? 2.700 -14.205 8.232 1.00 95.88 136 ARG A O 1
ATOM 1109 N N . ILE A 1 137 ? 4.125 -14.421 6.496 1.00 97.50 137 ILE A N 1
ATOM 1110 C CA . ILE A 1 137 ? 4.797 -15.643 6.968 1.00 97.50 137 ILE A CA 1
ATOM 1111 C C . ILE A 1 137 ? 5.543 -15.370 8.279 1.00 97.50 137 ILE A C 1
ATOM 1113 O O . ILE A 1 137 ? 5.473 -16.182 9.198 1.00 97.50 137 ILE A O 1
ATOM 1117 N N . ASP A 1 138 ? 6.165 -14.197 8.397 1.00 97.56 138 ASP A N 1
ATOM 1118 C CA . ASP A 1 138 ? 6.876 -13.746 9.597 1.00 97.56 138 ASP A CA 1
ATOM 1119 C C . ASP A 1 138 ? 5.928 -13.368 10.758 1.00 97.56 138 ASP A C 1
ATOM 1121 O O . ASP A 1 138 ? 6.380 -12.992 11.840 1.00 97.56 138 ASP A O 1
ATOM 1125 N N . GLY A 1 139 ? 4.607 -13.470 10.561 1.00 96.56 139 GLY A N 1
ATOM 1126 C CA . GLY A 1 139 ? 3.605 -13.284 11.611 1.00 96.56 139 GLY A CA 1
ATOM 1127 C C . GLY A 1 139 ? 3.345 -11.828 11.999 1.00 96.56 139 GLY A C 1
ATOM 1128 O O . GLY A 1 139 ? 2.819 -11.570 13.081 1.00 96.56 139 GLY A O 1
ATOM 1129 N N . LEU A 1 140 ? 3.696 -10.860 11.149 1.00 96.75 140 LEU A N 1
ATOM 1130 C CA . LEU A 1 140 ? 3.439 -9.444 11.429 1.00 96.75 140 LEU A CA 1
ATOM 1131 C C . LEU A 1 140 ? 1.933 -9.129 11.377 1.00 96.75 140 LEU A C 1
ATOM 1133 O O . LEU A 1 140 ? 1.168 -9.808 10.690 1.00 96.75 140 LEU A O 1
ATOM 1137 N N . SER A 1 141 ? 1.472 -8.078 12.066 1.00 95.38 141 SER A N 1
ATOM 1138 C CA . SER A 1 141 ? 0.079 -7.608 11.939 1.00 95.38 141 SER A CA 1
ATOM 1139 C C . SER A 1 141 ? -0.167 -6.952 10.578 1.00 95.38 141 SER A C 1
ATOM 1141 O O . SER A 1 141 ? 0.781 -6.518 9.917 1.00 95.38 141 SER A O 1
ATOM 1143 N N . TRP A 1 142 ? -1.428 -6.873 10.133 1.00 95.81 142 TRP A N 1
ATOM 1144 C CA . TRP A 1 142 ? -1.741 -6.263 8.832 1.00 95.81 142 TRP A CA 1
ATOM 1145 C C . TRP A 1 142 ? -1.294 -4.804 8.773 1.00 95.81 142 TRP A C 1
ATOM 1147 O O . TRP A 1 142 ? -0.715 -4.378 7.776 1.00 95.81 142 TRP A O 1
ATOM 1157 N N . LYS A 1 143 ? -1.461 -4.057 9.867 1.00 93.75 143 LYS A N 1
ATOM 1158 C CA . LYS A 1 143 ? -0.981 -2.677 9.959 1.00 93.75 143 LYS A CA 1
ATOM 1159 C C . LYS A 1 143 ? 0.534 -2.581 9.767 1.00 93.75 143 LYS A C 1
ATOM 1161 O O . LYS A 1 143 ? 1.008 -1.775 8.967 1.00 93.75 143 LYS A O 1
ATOM 1166 N N . VAL A 1 144 ? 1.305 -3.410 10.475 1.00 94.94 144 VAL A N 1
ATOM 1167 C CA . VAL A 1 144 ? 2.772 -3.393 10.373 1.00 94.94 144 VAL A CA 1
ATOM 1168 C C . VAL A 1 144 ? 3.212 -3.770 8.959 1.00 94.94 144 VAL A C 1
ATOM 1170 O O . VAL A 1 144 ? 4.046 -3.072 8.382 1.00 94.94 144 VAL A O 1
ATOM 1173 N N . THR A 1 145 ? 2.616 -4.812 8.371 1.00 96.69 145 THR A N 1
ATOM 1174 C CA . THR A 1 145 ? 2.870 -5.200 6.976 1.00 96.69 145 THR A CA 1
ATOM 1175 C C . THR A 1 145 ? 2.578 -4.048 6.011 1.00 96.69 145 THR A C 1
ATOM 1177 O O . THR A 1 145 ? 3.399 -3.756 5.140 1.00 96.69 145 THR A O 1
ATOM 1180 N N . LEU A 1 146 ? 1.447 -3.350 6.171 1.00 95.06 146 LEU A N 1
ATOM 1181 C CA . LEU A 1 146 ? 1.088 -2.222 5.312 1.00 95.06 146 LEU A CA 1
ATOM 1182 C C . LEU A 1 146 ? 2.143 -1.120 5.391 1.00 95.06 146 LEU A C 1
ATOM 1184 O O . LEU A 1 146 ? 2.696 -0.715 4.371 1.00 95.06 146 LEU A O 1
ATOM 1188 N N . VAL A 1 147 ? 2.447 -0.659 6.606 1.00 92.38 147 VAL A N 1
ATOM 1189 C CA . VAL A 1 147 ? 3.348 0.477 6.842 1.00 92.38 147 VAL A CA 1
ATOM 1190 C C . VAL A 1 147 ? 4.749 0.200 6.297 1.00 92.38 147 VAL A C 1
ATOM 1192 O O . VAL A 1 147 ? 5.339 1.077 5.661 1.00 92.38 147 VAL A O 1
ATOM 1195 N N . ARG A 1 148 ? 5.274 -1.019 6.484 1.00 94.06 148 ARG A N 1
ATOM 1196 C CA . ARG A 1 148 ? 6.604 -1.405 5.981 1.00 94.06 148 ARG A CA 1
ATOM 1197 C C . ARG A 1 148 ? 6.683 -1.395 4.455 1.00 94.06 148 ARG A C 1
ATOM 1199 O O . ARG A 1 148 ? 7.714 -1.014 3.905 1.00 94.06 148 ARG A O 1
ATOM 1206 N N . ASN A 1 149 ? 5.601 -1.773 3.775 1.00 95.25 149 ASN A N 1
ATOM 1207 C CA . ASN A 1 149 ? 5.601 -1.972 2.324 1.00 95.25 149 ASN A CA 1
ATOM 1208 C C . ASN A 1 149 ? 4.998 -0.810 1.528 1.00 95.25 149 ASN A C 1
ATOM 1210 O O . ASN A 1 149 ? 5.222 -0.726 0.321 1.00 95.25 149 ASN A O 1
ATOM 1214 N N . TYR A 1 150 ? 4.279 0.112 2.173 1.00 93.75 150 TYR A N 1
ATOM 1215 C CA . TYR A 1 150 ? 3.520 1.161 1.491 1.00 93.75 150 TYR A CA 1
ATOM 1216 C C . TYR A 1 150 ? 4.388 2.044 0.590 1.00 93.75 150 TYR A C 1
ATOM 1218 O O . TYR A 1 150 ? 4.122 2.167 -0.604 1.00 93.75 150 TYR A O 1
ATOM 1226 N N . SER A 1 151 ? 5.472 2.616 1.130 1.00 91.50 151 SER A N 1
ATOM 1227 C CA . SER A 1 151 ? 6.326 3.536 0.357 1.00 91.50 151 SER A CA 1
ATOM 1228 C C . SER A 1 151 ? 6.967 2.837 -0.847 1.00 91.50 151 SER A C 1
ATOM 1230 O O . SER A 1 151 ? 6.997 3.387 -1.947 1.00 91.50 151 SER A O 1
ATOM 1232 N N . ARG A 1 152 ? 7.417 1.591 -0.658 1.00 92.44 152 ARG A N 1
ATOM 1233 C CA . ARG A 1 152 ? 7.974 0.749 -1.722 1.00 92.44 152 ARG A CA 1
ATOM 1234 C C . ARG A 1 152 ? 6.947 0.438 -2.801 1.00 92.44 152 ARG A C 1
ATOM 1236 O O . ARG A 1 152 ? 7.248 0.579 -3.982 1.00 92.44 152 ARG A O 1
ATOM 1243 N N . SER A 1 153 ? 5.740 0.064 -2.395 1.00 94.81 153 SER A N 1
ATOM 1244 C CA . SER A 1 153 ? 4.637 -0.229 -3.304 1.00 94.81 153 SER A CA 1
ATOM 1245 C C . SER A 1 153 ? 4.231 0.988 -4.122 1.00 94.81 153 SER A C 1
ATOM 1247 O O . SER A 1 153 ? 4.071 0.868 -5.332 1.00 94.81 153 SER A O 1
ATOM 1249 N N . CYS A 1 154 ? 4.158 2.174 -3.509 1.00 92.81 154 CYS A N 1
ATOM 1250 C CA . CYS A 1 154 ? 3.895 3.419 -4.225 1.00 92.81 154 CYS A CA 1
ATOM 1251 C C . CYS A 1 154 ? 4.952 3.684 -5.300 1.00 92.81 154 CYS A C 1
ATOM 1253 O O . CYS A 1 154 ? 4.597 3.846 -6.463 1.00 92.81 154 CYS A O 1
ATOM 1255 N N . VAL A 1 155 ? 6.239 3.649 -4.944 1.00 90.81 155 VAL A N 1
ATOM 1256 C CA . VAL A 1 155 ? 7.323 3.880 -5.913 1.00 90.81 155 VAL A CA 1
ATOM 1257 C C . VAL A 1 155 ? 7.284 2.844 -7.035 1.00 90.81 155 VAL A C 1
ATOM 1259 O O . VAL A 1 155 ? 7.268 3.215 -8.207 1.00 90.81 155 VAL A O 1
ATOM 1262 N N . LYS A 1 156 ? 7.200 1.552 -6.701 1.00 93.06 156 LYS A N 1
ATOM 1263 C CA . LYS A 1 156 ? 7.136 0.469 -7.692 1.00 93.06 156 LYS A CA 1
ATOM 1264 C C . LYS A 1 156 ? 5.931 0.623 -8.623 1.00 93.06 156 LYS A C 1
ATOM 1266 O O . LYS A 1 156 ? 6.084 0.544 -9.837 1.00 93.06 156 LYS A O 1
ATOM 1271 N N . ARG A 1 157 ? 4.743 0.903 -8.081 1.00 94.62 157 ARG A N 1
ATOM 1272 C CA . ARG A 1 157 ? 3.514 1.136 -8.855 1.00 94.62 157 ARG A CA 1
ATOM 1273 C C . ARG A 1 157 ? 3.671 2.282 -9.850 1.00 94.62 157 ARG A C 1
ATOM 1275 O O . ARG A 1 157 ? 3.117 2.215 -10.942 1.00 94.62 157 ARG A O 1
ATOM 1282 N N . ASP A 1 158 ? 4.412 3.320 -9.492 1.00 91.94 158 ASP A N 1
ATOM 1283 C CA . ASP A 1 158 ? 4.589 4.506 -10.331 1.00 91.94 158 ASP A CA 1
ATOM 1284 C C . ASP A 1 158 ? 5.466 4.219 -11.535 1.00 91.94 158 ASP A C 1
ATOM 1286 O O . ASP A 1 158 ? 5.110 4.586 -12.656 1.00 91.94 158 ASP A O 1
ATOM 1290 N N . TRP A 1 159 ? 6.554 3.487 -11.302 1.00 90.50 159 TRP A N 1
ATOM 1291 C CA . TRP A 1 159 ? 7.383 2.935 -12.363 1.00 90.50 159 TRP A CA 1
ATOM 1292 C C . TRP A 1 159 ? 6.575 2.008 -13.273 1.00 90.50 159 TRP A C 1
ATOM 1294 O O . TRP A 1 159 ? 6.533 2.231 -14.478 1.00 90.50 159 TRP A O 1
ATOM 1304 N N . LEU A 1 160 ? 5.840 1.044 -12.709 1.00 92.50 160 LEU A N 1
ATOM 1305 C CA . LEU A 1 160 ? 5.036 0.093 -13.487 1.00 92.50 160 LEU A CA 1
ATOM 1306 C C . LEU A 1 160 ? 3.890 0.751 -14.270 1.00 92.50 160 LEU A C 1
ATOM 1308 O O . LEU A 1 160 ? 3.468 0.240 -15.304 1.00 92.50 160 LEU A O 1
ATOM 1312 N N . ARG A 1 161 ? 3.380 1.900 -13.817 1.00 91.94 161 ARG A N 1
ATOM 1313 C CA . ARG A 1 161 ? 2.393 2.701 -14.562 1.00 91.94 161 ARG A CA 1
ATOM 1314 C C . ARG A 1 161 ? 3.017 3.555 -15.665 1.00 91.94 161 ARG A C 1
ATOM 1316 O O . ARG A 1 161 ? 2.275 4.182 -16.414 1.00 91.94 161 ARG A O 1
ATOM 1323 N N . GLY A 1 162 ? 4.343 3.591 -15.765 1.00 89.81 162 GLY A N 1
ATOM 1324 C CA . GLY A 1 162 ? 5.064 4.416 -16.726 1.00 89.81 162 GLY A CA 1
ATOM 1325 C C . GLY A 1 162 ? 5.092 5.901 -16.361 1.00 89.81 162 GLY A C 1
ATOM 1326 O O . GLY A 1 162 ? 5.353 6.744 -17.217 1.00 89.81 162 GLY A O 1
ATOM 1327 N N . ARG A 1 163 ? 4.854 6.262 -15.084 1.00 87.06 163 ARG A N 1
ATOM 1328 C CA . ARG A 1 163 ? 4.945 7.668 -14.627 1.00 87.06 163 ARG A CA 1
ATOM 1329 C C . ARG A 1 163 ? 6.320 8.279 -14.891 1.00 87.06 163 ARG A C 1
ATOM 1331 O O . ARG A 1 163 ? 6.446 9.498 -14.952 1.00 87.06 163 ARG A O 1
ATOM 1338 N N . TYR A 1 164 ? 7.327 7.425 -15.028 1.00 85.31 164 TYR A N 1
ATOM 1339 C CA . TYR A 1 164 ? 8.722 7.792 -15.201 1.00 85.31 164 TYR A CA 1
ATOM 1340 C C . TYR A 1 164 ? 9.308 7.333 -16.545 1.00 85.31 164 TYR A C 1
ATOM 1342 O O . TYR A 1 164 ? 10.521 7.393 -16.717 1.00 85.31 164 TYR A O 1
ATOM 1350 N N . SER A 1 165 ? 8.476 6.928 -17.515 1.00 84.12 165 SER A N 1
ATOM 1351 C CA . SER A 1 165 ? 8.958 6.383 -18.797 1.00 84.12 165 SER A CA 1
ATOM 1352 C C . SER A 1 165 ? 9.693 7.397 -19.694 1.00 84.12 165 SER A C 1
ATOM 1354 O O . SER A 1 165 ? 10.324 7.033 -20.681 1.00 84.12 165 SER A O 1
ATOM 1356 N N . HIS A 1 166 ? 9.594 8.690 -19.378 1.00 81.62 166 HIS A N 1
ATOM 1357 C CA . HIS A 1 166 ? 10.205 9.782 -20.151 1.00 81.62 166 HIS A CA 1
ATOM 1358 C C . HIS A 1 166 ? 11.185 10.617 -19.329 1.00 81.62 166 HIS A C 1
ATOM 1360 O O . HIS A 1 166 ? 11.609 11.684 -19.770 1.00 81.62 166 HIS A O 1
ATOM 1366 N N . VAL A 1 167 ? 11.522 10.150 -18.127 1.00 79.69 167 VAL A N 1
ATOM 1367 C CA . VAL A 1 167 ? 12.507 10.825 -17.285 1.00 79.69 167 VAL A CA 1
ATOM 1368 C C . VAL A 1 167 ? 13.813 10.863 -18.051 1.00 79.69 167 VAL A C 1
ATOM 1370 O O . VAL A 1 167 ? 14.274 9.800 -18.457 1.00 79.69 167 VAL A O 1
ATOM 1373 N N . SER A 1 168 ? 14.387 12.049 -18.262 1.00 74.25 168 SER A N 1
ATOM 1374 C CA . SER A 1 168 ? 15.605 12.246 -19.070 1.00 74.25 168 SER A CA 1
ATOM 1375 C C . SER A 1 168 ? 16.857 12.502 -18.222 1.00 74.25 168 SER A C 1
ATOM 1377 O O . SER A 1 168 ? 17.983 12.404 -18.722 1.00 74.25 168 SER A O 1
ATOM 1379 N N . SER A 1 169 ? 16.681 12.764 -16.924 1.00 73.19 169 SER A N 1
ATOM 1380 C CA . SER A 1 169 ? 17.776 12.868 -15.964 1.00 73.19 169 SER A CA 1
ATOM 1381 C C . SER A 1 169 ? 17.361 12.477 -14.541 1.00 73.19 169 SER A C 1
ATOM 1383 O O . SER A 1 169 ? 16.180 12.348 -14.219 1.00 73.19 169 SER A O 1
ATOM 1385 N N . ALA A 1 170 ? 18.342 12.277 -13.659 1.00 71.56 170 ALA A N 1
ATOM 1386 C CA . ALA A 1 170 ? 18.067 11.953 -12.260 1.00 71.56 170 ALA A CA 1
ATOM 1387 C C . ALA A 1 170 ? 17.530 13.160 -11.470 1.00 71.56 170 ALA A C 1
ATOM 1389 O O . ALA A 1 170 ? 16.802 12.985 -10.494 1.00 71.56 170 ALA A O 1
ATOM 1390 N N . GLU A 1 171 ? 17.842 14.380 -11.911 1.00 75.94 171 GLU A N 1
ATOM 1391 C CA . GLU A 1 171 ? 17.365 15.628 -11.317 1.00 75.94 171 GLU A CA 1
ATOM 1392 C C . GLU A 1 171 ? 15.837 15.753 -11.382 1.00 75.94 171 GLU A C 1
ATOM 1394 O O . GLU A 1 171 ? 15.229 16.263 -10.448 1.00 75.94 171 GLU A O 1
ATOM 1399 N N . GLU A 1 172 ? 15.197 15.215 -12.425 1.00 79.12 172 GLU A N 1
ATOM 1400 C CA . GLU A 1 172 ? 13.729 15.190 -12.559 1.00 79.12 172 GLU A CA 1
ATOM 1401 C C . GLU A 1 172 ? 13.034 14.315 -11.501 1.00 79.12 172 GLU A C 1
ATOM 1403 O O . GLU A 1 172 ? 11.828 14.433 -11.248 1.00 79.12 172 GLU A O 1
ATOM 1408 N N . LEU A 1 173 ? 13.797 13.414 -10.881 1.00 78.19 173 LEU A N 1
ATOM 1409 C CA . LEU A 1 173 ? 13.340 12.568 -9.787 1.00 78.19 173 LEU A CA 1
ATOM 1410 C C . LEU A 1 173 ? 13.638 13.192 -8.415 1.00 78.19 173 LEU A C 1
ATOM 1412 O O . LEU A 1 173 ? 13.091 12.724 -7.413 1.00 78.19 173 LEU A O 1
ATOM 1416 N N . MET A 1 174 ? 14.453 14.254 -8.349 1.00 70.44 174 MET A N 1
ATOM 1417 C CA . MET A 1 174 ? 14.716 14.975 -7.102 1.00 70.44 174 MET A CA 1
ATOM 1418 C C . MET A 1 174 ? 13.441 15.661 -6.602 1.00 70.44 174 MET A C 1
ATOM 1420 O O . MET A 1 174 ? 12.653 16.208 -7.369 1.00 70.44 174 MET A O 1
ATOM 1424 N N . GLY A 1 175 ? 13.206 15.598 -5.290 1.00 71.19 175 GLY A N 1
ATOM 1425 C CA . GLY A 1 175 ? 11.981 16.105 -4.661 1.00 71.19 175 GLY A CA 1
ATOM 1426 C C . GLY A 1 175 ? 10.810 15.116 -4.659 1.00 71.19 175 GLY A C 1
ATOM 1427 O O . GLY A 1 175 ? 9.816 15.356 -3.974 1.00 71.19 175 GLY A O 1
ATOM 1428 N N . ARG A 1 176 ? 10.920 13.972 -5.348 1.00 77.44 176 ARG A N 1
ATOM 1429 C CA . ARG A 1 176 ? 9.962 12.868 -5.203 1.00 77.44 176 ARG A CA 1
ATOM 1430 C C . ARG A 1 176 ? 10.390 11.953 -4.062 1.00 77.44 176 ARG A C 1
ATOM 1432 O O . ARG A 1 176 ? 11.574 11.674 -3.884 1.00 77.44 176 ARG A O 1
ATOM 1439 N N . LYS A 1 177 ? 9.416 11.438 -3.308 1.00 75.81 177 LYS A N 1
ATOM 1440 C CA . LYS A 1 177 ? 9.661 10.440 -2.260 1.00 75.81 177 LYS A CA 1
ATOM 1441 C C . LYS A 1 177 ? 9.997 9.094 -2.904 1.00 75.81 177 LYS A C 1
ATOM 1443 O O . LYS A 1 177 ? 9.121 8.266 -3.135 1.00 75.81 177 LYS A O 1
ATOM 1448 N N . MET A 1 178 ? 11.269 8.909 -3.220 1.00 80.62 178 MET A N 1
ATOM 1449 C CA . MET A 1 178 ? 11.816 7.646 -3.694 1.00 80.62 178 MET A CA 1
ATOM 1450 C C . MET A 1 178 ? 12.244 6.778 -2.513 1.00 80.62 178 MET A C 1
ATOM 1452 O O . MET A 1 178 ? 12.573 7.280 -1.439 1.00 80.62 178 MET A O 1
ATOM 1456 N N . VAL A 1 179 ? 12.231 5.462 -2.713 1.00 81.88 179 VAL A N 1
ATOM 1457 C CA . VAL A 1 179 ? 12.799 4.508 -1.760 1.00 81.88 179 VAL A CA 1
ATOM 1458 C C . VAL A 1 179 ? 13.736 3.553 -2.490 1.00 81.88 179 VAL A C 1
ATOM 1460 O O . VAL A 1 179 ? 13.482 3.243 -3.659 1.00 81.88 179 VAL A O 1
ATOM 1463 N N . PRO A 1 180 ? 14.794 3.057 -1.827 1.00 81.12 180 PRO A N 1
ATOM 1464 C CA . PRO A 1 180 ? 15.655 2.043 -2.414 1.00 81.12 180 PRO A CA 1
ATOM 1465 C C . PRO A 1 180 ? 14.857 0.789 -2.796 1.00 81.12 180 PRO A C 1
ATOM 1467 O O . PRO A 1 180 ? 14.096 0.242 -1.991 1.00 81.12 180 PRO A O 1
ATOM 1470 N N . LEU A 1 181 ? 15.056 0.318 -4.026 1.00 85.75 181 LEU A N 1
ATOM 1471 C CA . LEU A 1 181 ? 14.537 -0.959 -4.515 1.00 85.75 181 LEU A CA 1
ATOM 1472 C C . LEU A 1 181 ? 15.696 -1.939 -4.706 1.00 85.75 181 LEU A C 1
ATOM 1474 O O . LEU A 1 181 ? 16.828 -1.530 -4.974 1.00 85.75 181 LEU A O 1
ATOM 1478 N N . ASP A 1 182 ? 15.417 -3.232 -4.542 1.00 86.44 182 ASP A N 1
ATOM 1479 C CA . ASP A 1 182 ? 16.421 -4.273 -4.770 1.00 86.44 182 ASP A CA 1
ATOM 1480 C C . ASP A 1 182 ? 16.559 -4.606 -6.262 1.00 86.44 182 ASP A C 1
ATOM 1482 O O . ASP A 1 182 ? 15.751 -4.189 -7.094 1.00 86.44 182 ASP A O 1
ATOM 1486 N N . ALA A 1 183 ? 17.615 -5.350 -6.597 1.00 85.06 183 ALA A N 1
ATOM 1487 C CA . ALA A 1 183 ? 17.927 -5.717 -7.975 1.00 85.0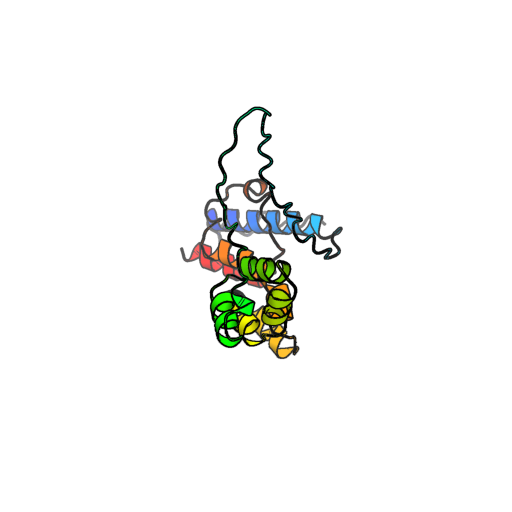6 183 ALA A CA 1
ATOM 1488 C C . ALA A 1 183 ? 16.796 -6.510 -8.652 1.00 85.06 183 ALA A C 1
ATOM 1490 O O . ALA A 1 183 ? 16.542 -6.310 -9.835 1.00 85.06 183 ALA A O 1
ATOM 1491 N N . GLU A 1 184 ? 16.105 -7.372 -7.902 1.00 88.81 184 GLU A N 1
ATOM 1492 C CA . GLU A 1 184 ? 14.976 -8.162 -8.405 1.00 88.81 184 GLU A CA 1
ATOM 1493 C C . GLU A 1 184 ? 13.820 -7.239 -8.817 1.00 88.81 184 GLU A C 1
ATOM 1495 O O . GLU A 1 184 ? 13.334 -7.301 -9.943 1.00 88.81 184 GLU A O 1
ATOM 1500 N N . THR A 1 185 ? 13.473 -6.281 -7.960 1.00 89.88 185 THR A N 1
ATOM 1501 C CA . THR A 1 185 ? 12.401 -5.310 -8.213 1.00 89.88 185 THR A CA 1
ATOM 1502 C C . THR A 1 185 ? 12.726 -4.368 -9.364 1.00 89.88 185 THR A C 1
ATOM 1504 O O . THR A 1 185 ? 11.849 -4.044 -10.164 1.00 89.88 185 THR A O 1
ATOM 1507 N N . TRP A 1 186 ? 13.980 -3.926 -9.474 1.00 88.00 186 TRP A N 1
ATOM 1508 C CA . TRP A 1 186 ? 14.417 -3.160 -10.640 1.00 88.00 186 TRP A CA 1
ATOM 1509 C C . TRP A 1 186 ? 14.369 -3.989 -11.925 1.00 88.00 186 TRP A C 1
ATOM 1511 O O . TRP A 1 186 ? 14.008 -3.450 -12.967 1.00 88.00 186 TRP A O 1
ATOM 1521 N N . GLY A 1 187 ? 14.679 -5.287 -11.853 1.00 88.62 187 GLY A N 1
ATOM 1522 C CA . GLY A 1 187 ? 14.531 -6.215 -12.973 1.00 88.62 187 GLY A CA 1
ATOM 1523 C C . GLY A 1 187 ? 13.088 -6.302 -13.469 1.00 88.62 187 GLY A C 1
ATOM 1524 O O . GLY A 1 187 ? 12.850 -6.179 -14.668 1.00 88.62 187 GLY A O 1
ATOM 1525 N N . GLU A 1 188 ? 12.121 -6.420 -12.556 1.00 90.88 188 GLU A N 1
ATOM 1526 C CA . GLU A 1 188 ? 10.691 -6.408 -12.895 1.00 90.88 188 GLU A CA 1
ATOM 1527 C C . GLU A 1 188 ? 10.258 -5.090 -13.557 1.00 90.88 188 GLU A C 1
ATOM 1529 O O . GLU A 1 188 ? 9.552 -5.101 -14.564 1.00 90.88 188 GLU A O 1
ATOM 1534 N N . ILE A 1 189 ? 10.699 -3.950 -13.013 1.00 89.50 189 ILE A N 1
ATOM 1535 C CA . ILE A 1 189 ? 10.397 -2.623 -13.571 1.00 89.50 189 ILE A CA 1
ATOM 1536 C C . ILE A 1 189 ? 10.979 -2.479 -14.979 1.00 89.50 189 ILE A C 1
ATOM 1538 O O . ILE A 1 189 ? 10.284 -2.012 -15.879 1.00 89.50 189 ILE A O 1
ATOM 1542 N N . LEU A 1 190 ? 12.238 -2.880 -15.177 1.00 86.81 190 LEU A N 1
ATOM 1543 C CA . LEU A 1 190 ? 12.882 -2.830 -16.486 1.00 86.81 190 LEU A CA 1
ATOM 1544 C C . LEU A 1 190 ? 12.133 -3.700 -17.493 1.00 86.81 190 LEU A C 1
ATOM 1546 O O . LEU A 1 190 ? 11.886 -3.247 -18.604 1.00 86.81 190 LEU A O 1
ATOM 1550 N N . GLN A 1 191 ? 11.750 -4.919 -17.111 1.00 89.50 191 GLN A N 1
ATOM 1551 C CA . GLN A 1 191 ? 11.002 -5.802 -18.000 1.00 89.50 191 GLN A CA 1
ATOM 1552 C C . GLN A 1 191 ? 9.669 -5.166 -18.420 1.00 89.50 191 GLN A C 1
ATOM 1554 O O . GLN A 1 191 ? 9.388 -5.076 -19.611 1.00 89.50 191 GLN A O 1
ATOM 1559 N N . ALA A 1 192 ? 8.911 -4.619 -17.465 1.00 91.12 192 ALA A N 1
ATOM 1560 C CA . ALA A 1 192 ? 7.644 -3.943 -17.746 1.00 91.12 192 ALA A CA 1
ATOM 1561 C C . ALA A 1 192 ? 7.790 -2.713 -18.663 1.00 91.12 192 ALA A C 1
ATOM 1563 O O . ALA A 1 192 ? 6.860 -2.369 -19.387 1.00 91.12 192 ALA A O 1
ATOM 1564 N N . GLU A 1 193 ? 8.936 -2.034 -18.624 1.00 87.38 193 GLU A N 1
ATOM 1565 C CA . GLU A 1 193 ? 9.230 -0.893 -19.494 1.00 87.38 193 GLU A CA 1
ATOM 1566 C C . GLU A 1 193 ? 9.683 -1.323 -20.899 1.00 87.38 193 GLU A C 1
ATOM 1568 O O . GLU A 1 193 ? 9.469 -0.592 -21.862 1.00 87.38 193 GLU A O 1
ATOM 1573 N N . LEU A 1 194 ? 10.292 -2.504 -21.036 1.00 86.38 194 LEU A N 1
ATOM 1574 C CA . LEU A 1 194 ? 10.660 -3.075 -22.335 1.00 86.38 194 LEU A CA 1
ATOM 1575 C C . LEU A 1 194 ? 9.474 -3.682 -23.079 1.00 86.38 194 LEU A C 1
ATOM 1577 O O . LEU A 1 194 ? 9.463 -3.649 -24.306 1.00 86.38 194 LEU A O 1
ATOM 1581 N N . ASP A 1 195 ? 8.501 -4.216 -22.344 1.00 89.00 195 ASP A N 1
ATOM 1582 C CA . ASP A 1 195 ? 7.292 -4.833 -22.900 1.00 89.00 195 ASP A CA 1
ATOM 1583 C C . ASP A 1 195 ? 6.248 -3.804 -23.383 1.00 89.00 195 ASP A C 1
ATOM 1585 O O . ASP A 1 195 ? 5.196 -4.187 -23.899 1.00 89.00 195 ASP A O 1
ATOM 1589 N N . ARG A 1 196 ? 6.510 -2.507 -23.190 1.00 85.25 196 ARG A N 1
ATOM 1590 C CA . ARG A 1 196 ? 5.595 -1.394 -23.473 1.00 85.25 196 ARG A CA 1
ATOM 1591 C C . ARG A 1 196 ? 5.809 -0.800 -24.867 1.00 85.25 196 ARG A C 1
ATOM 1593 O O . ARG A 1 196 ? 4.780 -0.528 -25.524 1.00 85.25 196 ARG A O 1
#

Radius of gyration: 24.13 Å; Cα contacts (8 Å, |Δi|>4): 111; chains: 1; bounding box: 68×65×49 Å

Mean predicted aligned error: 13.49 Å

InterPro domains:
  IPR001810 F-box domain [PF12937] (77-122)
  IPR001810 F-box domain [PS50181] (73-120)
  IPR001810 F-box domain [SM00256] (79-119)
  IPR036047 F-box-like domain superfamily [SSF81383] (61-143)

Nearest PDB structures (foldseek):
  3v7d-assembly2_D  TM=6.775E-01  e=1.010E-01  Saccharomyces cerevisiae S288C